Protein AF-B7QCC1-F1 (afdb_monomer_lite)

Organism: Ixodes scapularis (NCBI:txid6945)

Radius of gyration: 39.29 Å; chains: 1; bounding box: 106×56×93 Å

InterPro domains:
  IPR000571 Zinc finger, CCCH-type [PF00642] (131-154)
  IPR000571 Zinc finger, CCCH-type [PS50103] (127-155)
  IPR000571 Zinc finger, CCCH-type [PS50103] (188-214)
  IPR000571 Zinc finger, CCCH-type [PS50103] (215-243)
  IPR000571 Zinc finger, CCCH-type [SM00356] (127-154)
  IPR000571 Zinc finger, CCCH-type [SM00356] (166-186)
  IPR000571 Zinc finger, CCCH-type [SM00356] (188-213)
  IPR000571 Zinc finger, CCCH-type [SM00356] (215-242)
  IPR000571 Zinc finger, CCCH-type [SM00356] (243-265)
  IPR036855 Zinc finger, CCCH-type superfamily [SSF90229] (129-157)
  IPR036855 Zinc finger, CCCH-type superfamily [SSF90229] (207-240)

Foldseek 3Di:
DDDWDWDDDPPWIWTDDPPDTHTDDDDDDDDDDDDDDDDDPDFDWDQDPNWIWTADPVNFKTATDDDDDDDDDDDDQWDADPQWIWGDPDVRMTGTDPVSVVVSVVVVVVVVVVVVVVVVVVVVLVVQQVAADLCCQEPLDDPCVPVDSYDRDQVSHAADVVQLVCVVVVNPRDDPDPPDSGDPDQDLQLAFADPCLVVVRDPDVVHSHANDDADPPFFADCCCQRRSGDPCRNVDNHGNDVADRVCVNPVDDPCPPVDPGDNDDPVVVVVVVVVPDDDDDDDDDDDDDDD

Secondary structure (DSSP, 8-state):
----EEEEETTEEEEEETTEEEEPPPPP-PPPPPPP-------EEEEETTEEEEEPTTSSEEEEPPPSS-------SEEEETTEEEEEEETTEEEE-THHHHHHHHHHHHHHHHHHHHHHHHHHHHHHHTSB-HHHHHHS--TTGGG-SSB--GGGSPB-HHHHHHHHTTS------TT-SSB----GGGPPB-HHHHTT----TT-SSB-----TTSPB-HHHHHHS--TTGGG--SB--SB-HHHHHHS--TTGGG-SSB---TTHHHHHHHTT---------------

Sequence (291 aa):
DSRSRYIKIGSITYRASRNKLSRTRKRSLPPTPTTSRGSSRQQRILVIRGTTYHMDVSGKVLRRAPASSQSPGASLSRIDIGGKTFVERLPGVLSQTPSSETRTYLSRTINRSIHRMRTVNTRKLERRSDRYCMFFNRFGRCNKGASCTYIHDPEKIAVCTRQVIFFLEFLRGTCKLSDCPFSHKVAPEKMPVCSFFLKGRCTSNPCPYRHVKVNAKAEVCRDFAVRGFCTEGIKCKRQHVLVCPEYAANKKCPRGNRCFLAHRDQAAKRKHCEKSASPVDLEQRSVPQWQ

Structure (mmCIF, N/CA/C/O backbone):
data_AF-B7QCC1-F1
#
_entry.id   AF-B7QCC1-F1
#
loop_
_atom_site.group_PDB
_atom_site.id
_atom_site.type_symbol
_atom_site.label_atom_id
_atom_site.label_alt_id
_atom_site.label_comp_id
_atom_site.label_asym_id
_atom_site.label_entity_id
_atom_site.label_seq_id
_atom_site.pdbx_PDB_ins_code
_atom_site.Cartn_x
_atom_site.Cartn_y
_atom_site.Cartn_z
_atom_site.occupancy
_atom_site.B_iso_or_equiv
_atom_site.auth_seq_id
_atom_site.auth_comp_id
_atom_site.auth_asym_id
_atom_site.auth_atom_id
_atom_site.pdbx_PDB_model_num
ATOM 1 N N . ASP A 1 1 ? -47.774 30.403 8.697 1.00 35.03 1 ASP A N 1
ATOM 2 C CA . ASP A 1 1 ? -48.225 29.090 9.200 1.00 35.03 1 ASP A CA 1
ATOM 3 C C . ASP A 1 1 ? -47.080 28.174 9.617 1.00 35.03 1 ASP A C 1
ATOM 5 O O . ASP A 1 1 ? -46.405 27.573 8.787 1.00 35.03 1 ASP A O 1
ATOM 9 N N . SER A 1 2 ? -46.800 28.096 10.919 1.00 44.16 2 SER A N 1
ATOM 10 C CA . SER A 1 2 ? -45.657 27.368 11.488 1.00 44.16 2 SER A CA 1
ATOM 11 C C . SER A 1 2 ? -46.065 25.985 12.016 1.00 44.16 2 SER A C 1
ATOM 13 O O . SER A 1 2 ? -46.434 25.795 13.176 1.00 44.16 2 SER A O 1
ATOM 15 N N . ARG A 1 3 ? -45.955 24.972 11.149 1.00 50.19 3 ARG A N 1
ATOM 16 C CA . ARG A 1 3 ? -46.207 23.556 11.474 1.00 50.19 3 ARG A CA 1
ATOM 17 C C . ARG A 1 3 ? -45.229 23.086 12.566 1.00 50.19 3 ARG A C 1
ATOM 19 O O . ARG A 1 3 ? -44.043 22.876 12.315 1.00 50.19 3 ARG A O 1
ATOM 26 N N . SER A 1 4 ? -45.715 22.956 13.800 1.00 56.25 4 SER A N 1
ATOM 27 C CA . SER A 1 4 ? -44.916 22.501 14.947 1.00 56.25 4 SER A CA 1
ATOM 28 C C . SER A 1 4 ? -44.500 21.036 14.754 1.00 56.25 4 SER A C 1
ATOM 30 O O . SER A 1 4 ? -45.362 20.176 14.593 1.00 56.25 4 SER A O 1
ATOM 32 N N . ARG A 1 5 ? -43.192 20.733 14.769 1.00 68.81 5 ARG A N 1
ATOM 33 C CA . ARG A 1 5 ? -42.680 19.354 14.654 1.00 68.81 5 ARG A CA 1
ATOM 34 C C . ARG A 1 5 ? -42.572 18.721 16.040 1.00 68.81 5 ARG A C 1
ATOM 36 O O . ARG A 1 5 ? -42.025 19.333 16.953 1.00 68.81 5 ARG A O 1
ATOM 43 N N . TYR A 1 6 ? -43.058 17.495 16.201 1.00 79.19 6 TYR A N 1
ATOM 44 C CA . TYR A 1 6 ? -42.942 16.736 17.449 1.00 79.19 6 TYR A CA 1
ATOM 45 C C . TYR A 1 6 ? -42.021 15.533 17.242 1.00 79.19 6 TYR A C 1
ATOM 47 O O . TYR A 1 6 ? -42.091 14.869 16.212 1.00 79.19 6 TYR A O 1
ATOM 55 N N . ILE A 1 7 ? -41.142 15.270 18.210 1.00 73.69 7 ILE A N 1
ATOM 56 C CA . ILE A 1 7 ? -40.123 14.214 18.148 1.00 73.69 7 ILE A CA 1
ATOM 57 C C . ILE A 1 7 ? -40.276 13.312 19.373 1.00 73.69 7 ILE A C 1
ATOM 59 O O . ILE A 1 7 ? -40.331 13.794 20.506 1.00 73.69 7 ILE A O 1
ATOM 63 N N . LYS A 1 8 ? -40.350 11.995 19.156 1.00 71.06 8 LYS A N 1
ATOM 64 C CA . LYS A 1 8 ? -40.496 10.988 20.214 1.00 71.06 8 LYS A CA 1
ATOM 65 C C . LYS A 1 8 ? -39.149 10.320 20.481 1.00 71.06 8 LYS A C 1
ATOM 67 O O . LYS A 1 8 ? -38.578 9.709 19.584 1.00 71.06 8 LYS A O 1
ATOM 72 N N . ILE A 1 9 ? -38.649 10.439 21.710 1.00 64.00 9 ILE A N 1
ATOM 73 C CA . ILE A 1 9 ? -37.396 9.813 22.150 1.00 64.00 9 ILE A CA 1
ATOM 74 C C . ILE A 1 9 ? -37.739 8.913 23.339 1.00 64.00 9 ILE A C 1
ATOM 76 O O . ILE A 1 9 ? -38.099 9.389 24.416 1.00 64.00 9 ILE A O 1
ATOM 80 N N . GLY A 1 10 ? -37.701 7.596 23.122 1.00 73.94 10 GLY A N 1
ATOM 81 C CA . GLY A 1 10 ? -38.206 6.617 24.088 1.00 73.94 10 GLY A CA 1
ATOM 82 C C . GLY A 1 10 ? -39.723 6.743 24.299 1.00 73.94 10 GLY A C 1
ATOM 83 O O . GLY A 1 10 ? -40.496 6.736 23.341 1.00 73.94 10 GLY A O 1
ATOM 84 N N . SER A 1 11 ? -40.160 6.874 25.555 1.00 59.94 11 SER A N 1
ATOM 85 C CA . SER A 1 11 ? -41.577 7.011 25.939 1.00 59.94 11 SER A CA 1
ATOM 86 C C . SER A 1 11 ? -42.029 8.465 26.156 1.00 59.94 11 SER A C 1
ATOM 88 O O . SER A 1 11 ? -43.068 8.696 26.777 1.00 59.94 11 SER A O 1
ATOM 90 N N . ILE A 1 12 ? -41.237 9.456 25.726 1.00 63.56 12 ILE A N 1
ATOM 91 C CA . ILE A 1 12 ? -41.486 10.882 25.982 1.00 63.56 12 ILE A CA 1
ATOM 92 C C . ILE A 1 12 ? -41.506 11.648 24.654 1.00 63.56 12 ILE A C 1
ATOM 94 O O . ILE A 1 12 ? -40.609 11.500 23.822 1.00 63.56 12 ILE A O 1
ATOM 98 N N . THR A 1 13 ? -42.533 12.479 24.467 1.00 78.81 13 THR A N 1
ATOM 99 C CA . THR A 1 13 ? -42.715 13.308 23.268 1.00 78.81 13 THR A CA 1
ATOM 100 C C . THR A 1 13 ? -42.270 14.746 23.535 1.00 78.81 13 THR A C 1
ATOM 102 O O . THR A 1 13 ? -42.693 15.389 24.502 1.00 78.81 13 THR A O 1
ATOM 105 N N . TYR A 1 14 ? -41.419 15.264 22.655 1.00 78.44 14 TYR A N 1
ATOM 106 C CA . TYR A 1 14 ? -40.860 16.610 22.707 1.00 78.44 14 TYR A CA 1
ATOM 107 C C . TYR A 1 14 ? -41.432 17.457 21.574 1.00 78.44 14 TYR A C 1
ATOM 109 O O . TYR A 1 14 ? -41.624 16.967 20.461 1.00 78.44 14 TYR A O 1
ATOM 117 N N . ARG A 1 15 ? -41.675 18.741 21.837 1.00 78.94 15 ARG A N 1
ATOM 118 C CA . ARG A 1 15 ? -41.990 19.726 20.798 1.00 78.94 15 ARG A CA 1
ATOM 119 C C . ARG A 1 15 ? -40.679 20.340 20.315 1.00 78.94 15 ARG A C 1
ATOM 121 O O . ARG A 1 15 ? -39.923 20.879 21.122 1.00 78.94 15 ARG A O 1
ATOM 128 N N . ALA A 1 16 ? -40.405 20.230 19.022 1.00 69.88 16 ALA A N 1
ATOM 129 C CA . ALA A 1 16 ? -39.203 20.737 18.379 1.00 69.88 16 ALA A CA 1
ATOM 130 C C . ALA A 1 16 ? -39.490 22.071 17.674 1.00 69.88 16 ALA A C 1
ATOM 132 O O . ALA A 1 16 ? -40.329 22.152 16.776 1.00 69.88 16 ALA A O 1
ATOM 133 N N . SER A 1 17 ? -38.768 23.112 18.082 1.00 73.00 17 SER A N 1
ATOM 134 C CA . SER A 1 17 ? -38.562 24.347 17.317 1.00 73.00 17 SER A CA 1
ATOM 135 C C . SER A 1 17 ? -37.175 24.312 16.661 1.00 73.00 17 SER A C 1
ATOM 137 O O . SER A 1 17 ? -36.376 23.436 16.993 1.00 73.00 17 SER A O 1
ATOM 139 N N . ARG A 1 18 ? -36.865 25.261 15.760 1.00 65.94 18 ARG A N 1
ATOM 140 C CA . ARG A 1 18 ? -35.591 25.310 15.007 1.00 65.94 18 ARG A CA 1
ATOM 141 C C . ARG A 1 18 ? -34.361 25.104 15.905 1.00 65.94 18 ARG A C 1
ATOM 143 O O . ARG A 1 18 ? -33.488 24.342 15.516 1.00 65.94 18 ARG A O 1
ATOM 150 N N . ASN A 1 19 ? -34.358 25.672 17.120 1.00 68.31 19 ASN A N 1
ATOM 151 C CA . ASN A 1 19 ? -33.217 25.601 18.048 1.00 68.31 19 ASN A CA 1
ATOM 152 C C . ASN A 1 19 ? -33.568 25.112 19.473 1.00 68.31 19 ASN A C 1
ATOM 154 O O . ASN A 1 19 ? -32.779 25.307 20.394 1.00 68.31 19 ASN A O 1
ATOM 158 N N . LYS A 1 20 ? -34.750 24.517 19.717 1.00 62.66 20 LYS A N 1
ATOM 159 C CA . LYS A 1 20 ? -35.141 24.104 21.085 1.00 62.66 20 LYS A CA 1
ATOM 160 C C . LYS A 1 20 ? -36.084 22.906 21.100 1.00 62.66 20 LYS A C 1
ATOM 162 O O . LYS A 1 20 ? -37.060 22.874 20.354 1.00 62.66 20 LYS A O 1
ATOM 167 N N . LEU A 1 21 ? -35.826 21.966 22.009 1.00 68.00 21 LEU A N 1
ATOM 168 C CA . LEU A 1 21 ? -36.710 20.845 22.331 1.00 68.00 21 LEU A CA 1
ATOM 169 C C . LEU A 1 21 ? -37.317 21.062 23.719 1.00 68.00 21 LEU A C 1
ATOM 171 O O . LEU A 1 21 ? -36.596 21.066 24.715 1.00 68.00 21 LEU A O 1
ATOM 175 N N . SER A 1 22 ? -38.636 21.243 23.799 1.00 72.19 22 SER A N 1
ATOM 176 C CA . SER A 1 22 ? -39.354 21.356 25.074 1.00 72.19 22 SER A CA 1
ATOM 177 C C . SER A 1 22 ? -40.156 20.087 25.364 1.00 72.19 22 SER A C 1
ATOM 179 O O . SER A 1 22 ? -40.874 19.555 24.513 1.00 72.19 22 SER A O 1
ATOM 181 N N . ARG A 1 23 ? -40.003 19.562 26.584 1.00 64.19 23 ARG A N 1
ATOM 182 C CA . ARG A 1 23 ? -40.713 18.368 27.051 1.00 64.19 23 ARG A CA 1
ATOM 183 C C . ARG A 1 23 ? -42.159 18.740 27.363 1.00 64.19 23 ARG A C 1
ATOM 185 O O . ARG A 1 23 ? -42.405 19.615 28.190 1.00 64.19 23 ARG A O 1
ATOM 192 N N . THR A 1 24 ? -43.112 18.068 26.725 1.00 60.19 24 THR A N 1
ATOM 193 C CA . THR A 1 24 ? -44.532 18.268 27.041 1.00 60.19 24 THR A CA 1
ATOM 194 C C . THR A 1 24 ? -44.832 17.645 28.413 1.00 60.19 24 THR A C 1
ATOM 196 O O . THR A 1 24 ? -44.482 16.489 28.671 1.00 60.19 24 THR A O 1
ATOM 199 N N . ARG A 1 25 ? -45.378 18.431 29.356 1.00 50.44 25 ARG A N 1
ATOM 200 C CA . ARG A 1 25 ? -45.766 17.924 30.685 1.00 50.44 25 ARG A CA 1
ATOM 201 C C . ARG A 1 25 ? -46.958 16.975 30.513 1.00 50.44 25 ARG A C 1
ATOM 203 O O . ARG A 1 25 ? -47.910 17.303 29.812 1.00 50.44 25 ARG A O 1
ATOM 210 N N . LYS A 1 26 ? -46.878 15.788 31.123 1.00 43.56 26 LYS A N 1
ATOM 211 C CA . LYS A 1 26 ? -47.939 14.771 31.090 1.00 43.56 26 LYS A CA 1
ATOM 212 C C . LYS A 1 26 ? -49.199 15.335 31.755 1.00 43.56 26 LYS A C 1
ATOM 214 O O . LYS A 1 26 ? -49.167 15.603 32.951 1.00 43.56 26 LYS A O 1
ATOM 219 N N . ARG A 1 27 ? -50.297 15.454 31.009 1.00 40.12 27 ARG A N 1
ATOM 220 C CA . ARG A 1 27 ? -51.646 15.449 31.585 1.00 40.12 27 ARG A CA 1
ATOM 221 C C . ARG A 1 27 ? -52.035 13.978 31.744 1.00 40.12 27 ARG A C 1
ATOM 223 O O . ARG A 1 27 ? -51.962 13.221 30.777 1.00 40.12 27 ARG A O 1
ATOM 230 N N . SER A 1 28 ? -52.298 13.554 32.972 1.00 34.62 28 SER A N 1
ATOM 231 C CA . SER A 1 28 ? -52.737 12.198 33.307 1.00 34.62 28 SER A CA 1
ATOM 232 C C . SER A 1 28 ? -54.122 11.933 32.712 1.00 34.62 28 SER A C 1
ATOM 234 O O . SER A 1 28 ? -55.025 12.752 32.859 1.00 34.62 28 SER A O 1
ATOM 236 N N . LEU A 1 29 ? -54.275 10.790 32.045 1.00 31.08 29 LEU A N 1
ATOM 237 C CA . LEU A 1 29 ? -55.565 10.188 31.695 1.00 31.08 29 LEU A CA 1
ATOM 238 C C . LEU A 1 29 ? -55.783 8.945 32.583 1.00 31.08 29 LEU A C 1
ATOM 240 O O . LEU A 1 29 ? -54.787 8.393 33.069 1.00 31.08 29 LEU A O 1
ATOM 244 N N . PRO A 1 30 ? -57.043 8.539 32.840 1.00 36.72 30 PRO A N 1
ATOM 245 C CA . PRO A 1 30 ? -57.392 7.558 33.868 1.00 36.72 30 PRO A CA 1
ATOM 246 C C . PRO A 1 30 ? -56.971 6.132 33.477 1.00 36.72 30 PRO A C 1
ATOM 248 O O . PRO A 1 30 ? -56.757 5.860 32.292 1.00 36.72 30 PRO A O 1
ATOM 251 N N . PRO A 1 31 ? -56.854 5.207 34.448 1.00 36.47 31 PRO A N 1
ATOM 252 C CA . PRO A 1 31 ? -56.451 3.835 34.176 1.00 36.47 31 PRO A CA 1
ATOM 253 C C . PRO A 1 31 ? -57.609 3.041 33.556 1.00 36.47 31 PRO A C 1
ATOM 255 O O . PRO A 1 31 ? -58.733 3.080 34.049 1.00 36.47 31 PRO A O 1
ATOM 258 N N . THR A 1 32 ? -57.325 2.291 32.492 1.00 31.77 32 THR A N 1
ATOM 259 C CA . THR A 1 32 ? -58.217 1.248 31.967 1.00 31.77 32 THR A CA 1
ATOM 260 C C . THR A 1 32 ? -57.944 -0.093 32.669 1.00 31.77 32 THR A C 1
ATOM 262 O O . THR A 1 32 ? -56.806 -0.350 33.076 1.00 31.77 32 THR A O 1
ATOM 265 N N . PRO A 1 33 ? -58.966 -0.952 32.846 1.00 35.12 33 PRO A N 1
ATOM 266 C CA . PRO A 1 33 ? -58.866 -2.164 33.653 1.00 35.12 33 PRO A CA 1
ATOM 267 C C . PRO A 1 33 ? -58.047 -3.245 32.940 1.00 35.12 33 PRO A C 1
ATOM 269 O O . PRO A 1 33 ? -58.318 -3.612 31.798 1.00 35.12 33 PRO A O 1
ATOM 272 N N . THR A 1 34 ? -57.043 -3.781 33.632 1.00 35.72 34 THR A N 1
ATOM 273 C CA . THR A 1 34 ? -56.266 -4.942 33.187 1.00 35.72 34 THR A CA 1
ATOM 274 C C . THR A 1 34 ? -56.981 -6.233 33.573 1.00 35.72 34 THR A C 1
ATOM 276 O O . THR A 1 34 ? -57.188 -6.497 34.756 1.00 35.72 34 THR A O 1
ATOM 279 N N . THR A 1 35 ? -57.300 -7.057 32.577 1.00 36.84 35 THR A N 1
ATOM 280 C CA . THR A 1 35 ? -57.745 -8.447 32.729 1.00 36.84 35 THR A CA 1
ATOM 281 C C . THR A 1 35 ? -56.719 -9.269 33.507 1.00 36.84 35 THR A C 1
ATOM 283 O O . THR A 1 35 ? -55.556 -9.373 33.107 1.00 36.84 35 THR A O 1
ATOM 286 N N . SER A 1 36 ? -57.160 -9.866 34.610 1.00 44.47 36 SER A N 1
ATOM 287 C CA . SER A 1 36 ? -56.399 -10.802 35.426 1.00 44.47 36 SER A CA 1
ATOM 288 C C . SER A 1 36 ? -56.241 -12.145 34.706 1.00 44.47 36 SER A C 1
ATOM 290 O O . SER A 1 36 ? -57.209 -12.783 34.300 1.00 44.47 36 SER A O 1
ATOM 292 N N . ARG A 1 37 ? -54.998 -12.615 34.580 1.00 37.97 37 ARG A N 1
ATOM 293 C CA . ARG A 1 37 ? -54.696 -14.042 34.425 1.00 37.97 37 ARG A CA 1
ATOM 294 C C . ARG A 1 37 ? -53.813 -14.444 35.595 1.00 37.97 37 ARG A C 1
ATOM 296 O O . ARG A 1 37 ? -52.707 -13.931 35.749 1.00 37.97 37 ARG A O 1
ATOM 303 N N . GLY A 1 38 ? -54.366 -15.296 36.455 1.00 45.69 38 GLY A N 1
ATOM 304 C CA . GLY A 1 38 ? -53.695 -15.825 37.632 1.00 45.69 38 GLY A CA 1
ATOM 305 C C . GLY A 1 38 ? -52.438 -16.597 37.246 1.00 45.69 38 GLY A C 1
ATOM 306 O O . GLY A 1 38 ? -52.454 -17.411 36.327 1.00 45.69 38 GLY A O 1
ATOM 307 N N . SER A 1 39 ? -51.345 -16.342 37.960 1.00 39.84 39 SER A N 1
ATOM 308 C CA . SER A 1 39 ? -50.165 -17.199 37.931 1.00 39.84 39 SER A CA 1
ATOM 309 C C . SER A 1 39 ? -49.710 -17.438 39.365 1.00 39.84 39 SER A C 1
ATOM 311 O O . SER A 1 39 ? -49.526 -16.504 40.146 1.00 39.84 39 SER A O 1
ATOM 313 N N . SER A 1 40 ? -49.629 -18.718 39.708 1.00 43.22 40 SER A N 1
ATOM 314 C CA . SER A 1 40 ? -49.284 -19.292 41.006 1.00 43.22 40 SER A CA 1
ATOM 315 C C . SER A 1 40 ? -48.078 -18.623 41.674 1.00 43.22 40 SER A C 1
ATOM 317 O O . SER A 1 40 ? -47.054 -18.386 41.032 1.00 43.22 40 SER A O 1
ATOM 319 N N . ARG A 1 41 ? -48.181 -18.389 42.991 1.00 47.25 41 ARG A N 1
ATOM 320 C CA . ARG A 1 41 ? -47.108 -17.933 43.894 1.00 47.25 41 ARG A CA 1
ATOM 321 C C . ARG A 1 41 ? -45.894 -18.883 43.851 1.00 47.25 41 ARG A C 1
ATOM 323 O O . ARG A 1 41 ? -45.754 -19.750 44.704 1.00 47.25 41 ARG A O 1
ATOM 330 N N . GLN A 1 42 ? -44.987 -18.714 42.894 1.00 53.56 42 GLN A N 1
ATOM 331 C CA . GLN A 1 42 ? -43.661 -19.333 42.956 1.00 53.56 42 GLN A CA 1
ATOM 332 C C . GLN A 1 42 ? -42.776 -18.504 43.893 1.00 53.56 42 GLN A C 1
ATOM 334 O O . GLN A 1 42 ? -42.363 -17.393 43.551 1.00 53.56 42 GLN A O 1
ATOM 339 N N . GLN A 1 43 ? -42.495 -19.025 45.090 1.00 55.59 43 GLN A N 1
ATOM 340 C CA . GLN A 1 43 ? -41.456 -18.473 45.960 1.00 55.59 43 GLN A CA 1
ATOM 341 C C . GLN A 1 43 ? -40.108 -18.543 45.225 1.00 55.59 43 GLN A C 1
ATOM 343 O O . GLN A 1 43 ? -39.623 -19.621 44.892 1.00 55.59 43 GLN A O 1
ATOM 348 N N . ARG A 1 44 ? -39.499 -17.387 44.947 1.00 76.50 44 ARG A N 1
ATOM 349 C CA . ARG A 1 44 ? -38.183 -17.299 44.297 1.00 76.50 44 ARG A CA 1
ATOM 350 C C . ARG A 1 44 ? -37.099 -17.424 45.367 1.00 76.50 44 ARG A C 1
ATOM 352 O O . ARG A 1 44 ? -36.750 -16.435 46.011 1.00 76.50 44 ARG A O 1
ATOM 359 N N . ILE A 1 45 ? -36.626 -18.649 45.584 1.00 83.25 45 ILE A N 1
ATOM 360 C CA . ILE A 1 45 ? -35.558 -18.988 46.534 1.00 83.25 45 ILE A CA 1
ATOM 361 C C . ILE A 1 45 ? -34.207 -18.919 45.806 1.00 83.25 45 ILE A C 1
ATOM 363 O O . ILE A 1 45 ? -34.068 -19.455 44.710 1.00 83.25 45 ILE A O 1
ATOM 367 N N . LEU A 1 46 ? -33.217 -18.240 46.391 1.00 82.19 46 LEU A N 1
ATOM 368 C CA . LEU A 1 46 ? -31.865 -18.090 45.844 1.00 82.19 46 LEU A CA 1
ATOM 369 C C . LEU A 1 46 ? -30.839 -18.576 46.865 1.00 82.19 46 LEU A C 1
ATOM 371 O O . LEU A 1 46 ? -30.838 -18.108 48.000 1.00 82.19 46 LEU A O 1
ATOM 375 N N . VAL A 1 47 ? -29.929 -19.456 46.453 1.00 83.62 47 VAL A N 1
ATOM 376 C CA . VAL A 1 47 ? -28.802 -19.901 47.284 1.00 83.62 47 VAL A CA 1
ATOM 377 C C . VAL A 1 47 ? -27.541 -19.174 46.824 1.00 83.62 47 VAL A C 1
ATOM 379 O O . VAL A 1 47 ? -27.116 -19.317 45.679 1.00 83.62 47 VAL A O 1
ATOM 382 N N . ILE A 1 48 ? -26.954 -18.357 47.699 1.00 78.88 48 ILE A N 1
ATOM 383 C CA . ILE A 1 48 ? -25.786 -17.518 47.400 1.00 78.88 48 ILE A CA 1
ATOM 384 C C . ILE A 1 48 ? -24.724 -17.794 48.461 1.00 78.88 48 ILE A C 1
ATOM 386 O O . ILE A 1 48 ? -24.937 -17.508 49.636 1.00 78.88 48 ILE A O 1
ATOM 390 N N . ARG A 1 49 ? -23.580 -18.360 48.048 1.00 71.06 49 ARG A N 1
ATOM 391 C CA . ARG A 1 49 ? -22.480 -18.776 48.947 1.00 71.06 49 ARG A CA 1
ATOM 392 C C . ARG A 1 49 ? -22.960 -19.641 50.128 1.00 71.06 49 ARG A C 1
ATOM 394 O O . ARG A 1 49 ? -22.596 -19.393 51.270 1.00 71.06 49 ARG A O 1
ATOM 401 N N . GLY A 1 50 ? -23.834 -20.611 49.850 1.00 69.25 50 GLY A N 1
ATOM 402 C CA . GLY A 1 50 ? -24.391 -21.517 50.863 1.00 69.25 50 GLY A CA 1
ATOM 403 C C . GLY A 1 50 ? -25.475 -20.906 51.759 1.00 69.25 50 GLY A C 1
ATOM 404 O O . GLY A 1 50 ? -26.055 -21.613 52.569 1.00 69.25 50 GLY A O 1
ATOM 405 N N . THR A 1 51 ? -25.801 -19.617 51.606 1.00 78.38 51 THR A N 1
ATOM 406 C CA . THR A 1 51 ? -26.899 -18.973 52.342 1.00 78.38 51 THR A CA 1
ATOM 407 C C . THR A 1 51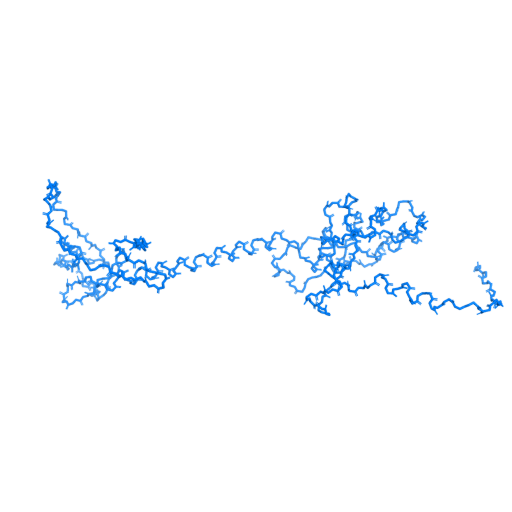 ? -28.150 -18.883 51.473 1.00 78.38 51 THR A C 1
ATOM 409 O O . THR A 1 51 ? -28.095 -18.387 50.344 1.00 78.38 51 THR A O 1
ATOM 412 N N . THR A 1 52 ? -29.289 -19.316 52.011 1.00 84.38 52 THR A N 1
ATOM 413 C CA . THR A 1 52 ? -30.586 -19.264 51.327 1.00 84.38 52 THR A CA 1
ATOM 414 C C . THR A 1 52 ? -31.282 -17.925 51.568 1.00 84.38 52 THR A C 1
ATOM 416 O O . THR A 1 52 ? -31.406 -17.463 52.703 1.00 84.38 52 THR A O 1
ATOM 419 N N . TYR A 1 53 ? -31.760 -17.301 50.494 1.00 85.31 53 TYR A N 1
ATOM 420 C CA . TYR A 1 53 ? -32.518 -16.055 50.504 1.00 85.31 53 TYR A CA 1
ATOM 421 C C . TYR A 1 53 ? -33.872 -16.241 49.812 1.00 85.31 53 TYR A C 1
ATOM 423 O O . TYR A 1 53 ? -33.952 -16.785 48.712 1.00 85.31 53 TYR A O 1
ATOM 431 N N . HIS A 1 54 ? -34.934 -15.721 50.421 1.00 86.94 54 HIS A N 1
ATOM 432 C CA . HIS A 1 54 ? -36.254 -15.594 49.816 1.00 86.94 54 HIS A CA 1
ATOM 433 C C . HIS A 1 54 ? -36.402 -14.206 49.199 1.00 86.94 54 HIS A C 1
ATOM 435 O O . HIS A 1 54 ? -36.237 -13.188 49.877 1.00 86.94 54 HIS A O 1
ATOM 441 N N . MET A 1 55 ? -36.725 -14.157 47.910 1.00 85.25 55 MET A N 1
ATOM 442 C CA . MET A 1 55 ? -37.045 -12.911 47.226 1.00 85.25 55 MET A CA 1
ATOM 443 C C . MET A 1 55 ? -38.525 -12.569 47.406 1.00 85.25 55 MET A C 1
ATOM 445 O O . MET A 1 55 ? -39.397 -13.414 47.209 1.00 85.25 55 MET A O 1
ATOM 449 N N . ASP A 1 56 ? -38.796 -11.314 47.761 1.00 81.94 56 ASP A N 1
ATOM 450 C CA . ASP A 1 56 ? -40.156 -10.781 47.844 1.00 81.94 56 ASP A CA 1
ATOM 451 C C . ASP A 1 56 ? -40.841 -10.760 46.461 1.00 81.94 56 ASP A C 1
ATOM 453 O O . ASP A 1 56 ? -40.176 -10.712 45.424 1.00 81.94 56 ASP A O 1
ATOM 457 N N . VAL A 1 57 ? -42.176 -10.744 46.434 1.00 76.88 57 VAL A N 1
ATOM 458 C CA . VAL A 1 57 ? -43.003 -10.742 45.210 1.00 76.88 57 VAL A CA 1
ATOM 459 C C . VAL A 1 57 ? -42.652 -9.560 44.298 1.00 76.88 57 VAL 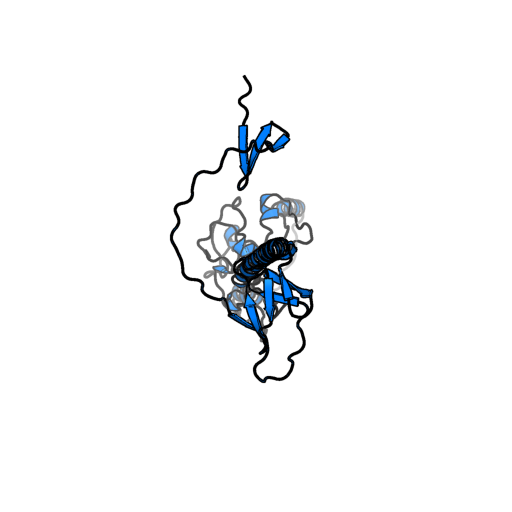A C 1
ATOM 461 O O . VAL A 1 57 ? -42.677 -9.673 43.073 1.00 76.88 57 VAL A O 1
ATOM 464 N N . SER A 1 58 ? -42.249 -8.433 44.895 1.00 78.81 58 SER A N 1
ATOM 465 C CA . SER A 1 58 ? -41.783 -7.242 44.180 1.00 78.81 58 SER A CA 1
ATOM 466 C C . SER A 1 58 ? -40.421 -7.416 43.487 1.00 78.81 58 SER A C 1
ATOM 468 O O . SER A 1 58 ? -40.056 -6.607 42.632 1.00 78.81 58 SER A O 1
ATOM 470 N N . GLY A 1 59 ? -39.641 -8.437 43.861 1.00 76.38 59 GLY A N 1
ATOM 471 C CA . GLY A 1 59 ? -38.289 -8.689 43.362 1.00 76.38 59 GLY A CA 1
ATOM 472 C C . GLY A 1 59 ? -37.229 -7.691 43.841 1.00 76.38 59 GLY A C 1
ATOM 473 O O . GLY A 1 59 ? -36.120 -7.681 43.304 1.00 76.38 59 GLY A O 1
ATOM 474 N N . LYS A 1 60 ? -37.568 -6.826 44.808 1.00 80.56 60 LYS A N 1
ATOM 475 C CA . LYS A 1 60 ? -36.714 -5.722 45.290 1.00 80.56 60 LYS A CA 1
ATOM 476 C C . LYS A 1 60 ? -36.040 -6.002 46.628 1.00 80.56 60 LYS A C 1
ATOM 478 O O . LYS A 1 60 ? -35.124 -5.272 46.999 1.00 80.56 60 LYS A O 1
ATOM 483 N N . VAL A 1 61 ? -36.494 -7.020 47.353 1.00 83.62 61 VAL A N 1
ATOM 484 C CA . VAL A 1 61 ? -36.008 -7.346 48.695 1.00 83.62 61 VAL A CA 1
ATOM 485 C C . VAL A 1 61 ? -35.657 -8.826 48.761 1.00 83.62 61 VAL A C 1
ATOM 487 O O . VAL A 1 61 ? -36.427 -9.666 48.298 1.00 83.62 61 VAL A O 1
ATOM 490 N N . LEU A 1 62 ? -34.496 -9.127 49.337 1.00 84.81 62 LEU A N 1
ATOM 491 C CA . LEU A 1 62 ? -34.042 -10.471 49.672 1.00 84.81 62 LEU A CA 1
ATOM 492 C C . LEU A 1 62 ? -34.022 -10.608 51.192 1.00 84.81 62 LEU A C 1
ATOM 494 O O . LEU A 1 62 ? -33.403 -9.792 51.874 1.00 84.81 62 LEU A O 1
ATOM 498 N N . ARG A 1 63 ? -34.687 -11.637 51.712 1.00 85.50 63 ARG A N 1
ATOM 499 C CA . ARG A 1 63 ? -34.697 -11.980 53.137 1.00 85.50 63 ARG A CA 1
ATOM 500 C C . ARG A 1 63 ? -33.947 -13.283 53.343 1.00 85.50 63 ARG A C 1
ATOM 502 O O . ARG A 1 63 ? -34.230 -14.256 52.652 1.00 85.50 63 ARG A O 1
ATOM 509 N N . ARG A 1 64 ? -32.993 -13.309 54.265 1.00 82.00 64 ARG A N 1
ATOM 510 C CA . ARG A 1 64 ? -32.283 -14.535 54.641 1.00 82.00 64 ARG A CA 1
ATOM 511 C C . ARG A 1 64 ? -33.274 -15.540 55.245 1.00 82.00 64 ARG A C 1
ATOM 513 O O . ARG A 1 64 ? -34.088 -15.164 56.085 1.00 82.00 64 ARG A O 1
ATOM 520 N N . ALA A 1 65 ? -33.222 -16.792 54.798 1.00 79.81 65 ALA A N 1
ATOM 521 C CA . ALA A 1 65 ? -33.999 -17.878 55.386 1.00 79.81 65 ALA A CA 1
ATOM 522 C C . ALA A 1 65 ? -33.431 -18.239 56.774 1.00 79.81 65 ALA A C 1
ATOM 524 O O . ALA A 1 65 ? -32.205 -18.232 56.932 1.00 79.81 65 ALA A O 1
ATOM 525 N N . PRO A 1 66 ? -34.272 -18.551 57.776 1.00 66.50 66 PRO A N 1
ATOM 526 C CA . PRO A 1 66 ? -33.797 -19.064 59.057 1.00 66.50 66 PRO A CA 1
ATOM 527 C C . PRO A 1 66 ? -33.079 -20.404 58.835 1.00 66.50 66 PRO A C 1
ATOM 529 O O . PRO A 1 66 ? -33.585 -21.281 58.138 1.00 66.50 66 PRO A O 1
ATOM 532 N N . ALA A 1 67 ? -31.859 -20.528 59.358 1.00 60.91 67 ALA A N 1
ATOM 533 C CA . ALA A 1 67 ? -30.985 -21.660 59.078 1.00 60.91 67 ALA A CA 1
ATOM 534 C C . ALA A 1 67 ? -31.475 -22.938 59.776 1.00 60.91 67 ALA A C 1
ATOM 536 O O . ALA A 1 67 ? -31.449 -23.023 61.001 1.00 60.91 67 ALA A O 1
ATOM 537 N N . SER A 1 68 ? -31.825 -23.967 59.004 1.00 51.12 68 SER A N 1
ATOM 538 C CA . SER A 1 68 ? -31.692 -25.350 59.458 1.00 51.12 68 SER A CA 1
ATOM 539 C C . SER A 1 68 ? -30.217 -25.744 59.304 1.00 51.12 68 SER A C 1
ATOM 541 O O . SER A 1 68 ? -29.754 -26.039 58.203 1.00 51.12 68 SER A O 1
ATOM 543 N N . SER A 1 69 ? -29.472 -25.658 60.409 1.00 52.41 69 SER A N 1
ATOM 544 C CA . SER A 1 69 ? -28.215 -26.387 60.648 1.00 52.41 69 SER A CA 1
ATOM 545 C C . SER A 1 69 ? -27.090 -26.267 59.600 1.00 52.41 69 SER A C 1
ATOM 547 O O . SER A 1 69 ? -26.548 -27.286 59.176 1.00 52.41 69 SER A O 1
ATOM 549 N N . GLN A 1 70 ? -26.674 -25.053 59.216 1.00 49.78 70 GLN A N 1
ATOM 550 C CA . GLN A 1 70 ? -25.360 -24.831 58.584 1.00 49.78 70 GLN A CA 1
ATOM 551 C C . GLN A 1 70 ? -24.685 -23.571 59.143 1.00 49.78 70 GLN A C 1
ATOM 553 O O . GLN A 1 70 ? -25.349 -22.588 59.477 1.00 49.78 70 GLN A O 1
ATOM 558 N N . SER A 1 71 ? -23.361 -23.646 59.284 1.00 50.94 71 SER A N 1
ATOM 559 C CA . SER A 1 71 ? -22.472 -22.632 59.858 1.00 50.94 71 SER A CA 1
ATOM 560 C C . SER A 1 71 ? -22.667 -21.242 59.231 1.00 50.94 71 SER A C 1
ATOM 562 O O . SER A 1 71 ? -22.993 -21.136 58.046 1.00 50.94 71 SER A O 1
ATOM 564 N N . PRO A 1 72 ? -22.477 -20.148 59.998 1.00 52.97 72 PRO A N 1
ATOM 565 C CA . PRO A 1 72 ? -22.727 -18.800 59.509 1.00 52.97 72 PRO A CA 1
ATOM 566 C C . PRO A 1 72 ? -21.694 -18.431 58.439 1.00 52.97 72 PRO A C 1
ATOM 568 O O . PRO A 1 72 ? -20.603 -17.947 58.731 1.00 52.97 72 PRO A O 1
ATOM 571 N N . GLY A 1 73 ? -22.050 -18.632 57.170 1.00 55.97 73 GLY A N 1
ATOM 572 C CA . GLY A 1 73 ? -21.374 -17.966 56.064 1.00 55.97 73 GLY A CA 1
ATOM 573 C C . GLY A 1 73 ? -21.422 -16.451 56.287 1.00 55.97 73 GLY A C 1
ATOM 574 O O . GLY A 1 73 ? -22.470 -15.907 56.656 1.00 55.97 73 GLY A O 1
ATOM 575 N N . ALA A 1 74 ? -20.285 -15.775 56.094 1.00 61.28 74 ALA A N 1
ATOM 576 C CA . ALA A 1 74 ? -20.144 -14.335 56.308 1.00 61.28 74 ALA A CA 1
ATOM 577 C C . ALA A 1 74 ? -21.323 -13.553 55.695 1.00 61.28 74 ALA A C 1
ATOM 579 O O . ALA A 1 74 ? -21.680 -13.757 54.529 1.00 61.28 74 ALA A O 1
ATOM 580 N N . SER A 1 75 ? -21.948 -12.666 56.477 1.00 64.06 75 SER A N 1
ATOM 581 C CA . SER A 1 75 ? -23.028 -11.800 55.996 1.00 64.06 75 SER A CA 1
ATOM 582 C C . SER A 1 75 ? -22.530 -10.933 54.843 1.00 64.06 75 SER A C 1
ATOM 584 O O . SER A 1 75 ? -21.619 -10.120 54.994 1.00 64.06 75 SER A O 1
ATOM 586 N N . LEU A 1 76 ? -23.110 -11.132 53.658 1.00 70.19 76 LEU A N 1
ATOM 587 C CA . LEU A 1 76 ? -22.777 -10.334 52.486 1.00 70.19 76 LEU A CA 1
ATOM 588 C C . LEU A 1 76 ? -23.527 -9.007 52.565 1.00 70.19 76 LEU A C 1
ATOM 590 O O . LEU A 1 76 ? -24.724 -8.954 52.291 1.00 70.19 76 LEU A O 1
ATOM 594 N N . SER A 1 77 ? -22.802 -7.932 52.861 1.00 80.62 77 SER A N 1
ATOM 595 C CA . SER A 1 77 ? -23.346 -6.568 52.876 1.00 80.62 77 SER A CA 1
ATOM 596 C C . SER A 1 77 ? -23.810 -6.094 51.491 1.00 80.62 77 SER A C 1
ATOM 598 O O . SER A 1 77 ? -24.636 -5.185 51.377 1.00 80.62 77 SER A O 1
ATOM 600 N N . ARG A 1 78 ? -23.302 -6.716 50.416 1.00 81.75 78 ARG A N 1
ATOM 601 C CA . ARG A 1 78 ? -23.620 -6.396 49.020 1.00 81.75 78 ARG A CA 1
ATOM 602 C C . ARG A 1 78 ? -23.664 -7.651 48.146 1.00 81.75 78 ARG A C 1
ATOM 604 O O . ARG A 1 78 ? -22.726 -8.444 48.144 1.00 81.75 78 ARG A O 1
ATOM 611 N N . ILE A 1 79 ? -24.718 -7.776 47.340 1.00 82.75 79 ILE A N 1
ATOM 612 C CA . ILE A 1 79 ? -24.922 -8.869 46.381 1.00 82.75 79 ILE A CA 1
ATOM 613 C C . ILE A 1 79 ? -25.320 -8.278 45.020 1.00 82.75 79 ILE A C 1
ATOM 615 O O . ILE A 1 79 ? -26.239 -7.469 44.942 1.00 82.75 79 ILE A O 1
ATOM 619 N N . ASP A 1 80 ? -24.656 -8.683 43.937 1.00 80.12 80 ASP A N 1
ATOM 620 C CA . ASP A 1 80 ? -24.958 -8.246 42.568 1.00 80.12 80 ASP A CA 1
ATOM 621 C C . ASP A 1 80 ? -25.509 -9.433 41.741 1.00 80.12 80 ASP A C 1
ATOM 623 O O . ASP A 1 80 ? -24.781 -10.375 41.443 1.00 80.12 80 ASP A O 1
ATOM 627 N N . ILE A 1 81 ? -26.797 -9.402 41.362 1.00 76.19 81 ILE A N 1
ATOM 628 C CA . ILE A 1 81 ? -27.494 -10.479 40.624 1.00 76.19 81 ILE A CA 1
ATOM 629 C C . ILE A 1 81 ? -28.127 -9.907 39.356 1.00 76.19 81 ILE A C 1
ATOM 631 O O . ILE A 1 81 ? -28.983 -9.028 39.426 1.00 76.19 81 ILE A O 1
ATOM 635 N N . GLY A 1 82 ? -27.730 -10.391 38.176 1.00 66.81 82 GLY A N 1
ATOM 636 C CA . GLY A 1 82 ? -28.370 -10.000 36.909 1.00 66.81 82 GLY A CA 1
ATOM 637 C C . GLY A 1 82 ? -28.333 -8.491 36.607 1.00 66.81 82 GLY A C 1
ATOM 638 O O . GLY A 1 82 ? -29.233 -7.970 35.951 1.00 66.81 82 GLY A O 1
ATOM 639 N N . GLY A 1 83 ? -27.324 -7.766 37.112 1.00 68.06 83 GLY A N 1
ATOM 640 C CA . GLY A 1 83 ? -27.233 -6.301 37.001 1.00 68.06 83 GLY A CA 1
ATOM 641 C C . GLY A 1 83 ? -28.078 -5.528 38.025 1.00 68.06 83 GLY A C 1
ATOM 642 O O . GLY A 1 83 ? -28.262 -4.317 37.884 1.00 68.06 83 GLY A O 1
ATOM 643 N N . LYS A 1 84 ? -28.609 -6.218 39.042 1.00 77.56 84 LYS A N 1
ATOM 644 C CA . LYS A 1 84 ? -29.293 -5.651 40.206 1.00 77.56 84 LYS A CA 1
ATOM 645 C C . LYS A 1 84 ? -28.412 -5.798 41.443 1.00 77.56 84 LYS A C 1
ATOM 647 O O . LYS A 1 84 ? -28.082 -6.910 41.839 1.00 77.56 84 LYS A O 1
ATOM 652 N N . THR A 1 85 ? -28.050 -4.679 42.049 1.00 83.44 85 THR A N 1
ATOM 653 C CA . THR A 1 85 ? -27.335 -4.615 43.314 1.00 83.44 85 THR A CA 1
ATOM 654 C C . THR A 1 85 ? -28.332 -4.610 44.460 1.00 83.44 85 THR A C 1
ATOM 656 O O . THR A 1 85 ? -29.200 -3.739 44.519 1.00 83.44 85 THR A O 1
ATOM 659 N N . PHE A 1 86 ? -28.144 -5.518 45.404 1.00 82.88 86 PHE A N 1
ATOM 660 C CA . PHE A 1 86 ? -28.828 -5.565 46.683 1.00 82.88 86 PHE A CA 1
ATOM 661 C C . PHE A 1 86 ? -27.823 -5.227 47.782 1.00 82.88 86 PHE A C 1
ATOM 663 O O . PHE A 1 86 ? -26.728 -5.787 47.812 1.00 82.88 86 PHE A O 1
ATOM 670 N N . VAL A 1 87 ? -28.173 -4.286 48.653 1.00 85.81 87 VAL A N 1
ATOM 671 C CA . VAL A 1 87 ? -27.345 -3.877 49.795 1.00 85.81 87 VAL A CA 1
ATOM 672 C C . VAL A 1 87 ? -28.129 -4.138 51.072 1.00 85.81 87 VAL A C 1
ATOM 674 O O . VAL A 1 87 ? -29.334 -3.864 51.128 1.00 85.81 87 VAL A O 1
ATOM 677 N N . GLU A 1 88 ? -27.454 -4.696 52.070 1.00 84.19 88 GLU A N 1
ATOM 678 C CA . GLU A 1 88 ? -28.008 -4.942 53.398 1.00 84.19 88 GLU A CA 1
ATOM 679 C C . GLU A 1 88 ? -28.354 -3.608 54.071 1.00 84.19 88 GLU A C 1
ATOM 681 O O . GLU A 1 88 ? -27.502 -2.734 54.214 1.00 84.19 88 GLU A O 1
ATOM 686 N N . ARG A 1 89 ? -29.633 -3.419 54.418 1.00 80.50 89 ARG A N 1
ATOM 687 C CA . ARG A 1 89 ? -30.102 -2.241 55.177 1.00 80.50 89 ARG A CA 1
ATOM 688 C C . ARG A 1 89 ? -30.438 -2.588 56.617 1.00 80.50 89 ARG A C 1
ATOM 690 O O . ARG A 1 89 ? -30.297 -1.748 57.494 1.00 80.50 89 ARG A O 1
ATOM 697 N N . LEU A 1 90 ? -30.917 -3.808 56.822 1.00 79.25 90 LEU A N 1
ATOM 698 C CA . LEU A 1 90 ? -31.188 -4.400 58.121 1.00 79.25 90 LEU A CA 1
ATOM 699 C C . LEU A 1 90 ? -30.545 -5.789 58.134 1.00 79.25 90 LEU A C 1
ATOM 701 O O . LEU A 1 90 ? -30.458 -6.396 57.061 1.00 79.25 90 LEU A O 1
ATOM 705 N N . PRO A 1 91 ? -30.136 -6.308 59.303 1.00 80.00 91 PRO A N 1
ATOM 706 C CA . PRO A 1 91 ? -29.535 -7.632 59.411 1.00 80.00 91 PRO A CA 1
ATOM 707 C C . PRO A 1 91 ? -30.383 -8.696 58.701 1.00 80.00 91 PRO A C 1
ATOM 709 O O . PRO A 1 91 ? -31.553 -8.899 59.025 1.00 80.00 91 PRO A O 1
ATOM 712 N N . GLY A 1 92 ? -29.817 -9.344 57.681 1.00 74.94 92 GLY A N 1
ATOM 713 C CA . GLY A 1 92 ? -30.498 -10.387 56.907 1.00 74.94 92 GLY A CA 1
ATOM 714 C C . GLY A 1 92 ? -31.535 -9.899 55.883 1.00 74.94 92 GLY A C 1
ATOM 715 O O . GLY A 1 92 ? -32.145 -10.736 55.212 1.00 74.94 92 GLY A O 1
ATOM 716 N N . VAL A 1 93 ? -31.719 -8.584 55.707 1.00 84.25 93 VAL A N 1
ATOM 717 C CA . VAL A 1 93 ? -32.619 -7.987 54.705 1.00 84.25 93 VAL A CA 1
ATOM 718 C C . VAL A 1 93 ? -31.835 -7.088 53.751 1.00 84.25 93 VAL A C 1
ATOM 720 O O . VAL A 1 93 ? -31.405 -5.980 54.092 1.00 84.25 93 VAL A O 1
ATOM 723 N N . LEU A 1 94 ? -31.709 -7.540 52.503 1.00 85.12 94 LEU A N 1
ATOM 724 C CA . LEU A 1 94 ? -31.073 -6.772 51.443 1.00 85.12 94 LEU A CA 1
ATOM 725 C C . LEU A 1 94 ? -32.115 -6.128 50.536 1.00 85.12 94 LEU A C 1
ATOM 727 O O . LEU A 1 94 ? -33.057 -6.776 50.082 1.00 85.12 94 LEU A O 1
ATOM 731 N N . SER A 1 95 ? -31.912 -4.851 50.226 1.00 83.56 95 SER A N 1
ATOM 732 C CA . SER A 1 95 ? -32.787 -4.069 49.349 1.00 83.56 95 SER A CA 1
ATOM 733 C C . SER A 1 95 ? -32.069 -3.674 48.064 1.00 83.56 95 SER A C 1
ATOM 735 O O . SER A 1 95 ? -30.880 -3.347 48.076 1.00 83.56 95 SER A O 1
ATOM 737 N N . GLN A 1 96 ? -32.791 -3.698 46.948 1.00 80.81 96 GLN A N 1
ATOM 738 C CA . GLN A 1 96 ? -32.263 -3.303 45.651 1.00 80.81 96 GLN A CA 1
ATOM 739 C C . GLN A 1 96 ? -31.950 -1.800 45.634 1.00 80.81 96 GLN A C 1
ATOM 741 O O . GLN A 1 96 ? -32.809 -0.977 45.958 1.00 80.81 96 GLN A O 1
ATOM 746 N N . THR A 1 97 ? -30.750 -1.414 45.196 1.00 77.69 97 THR A N 1
ATOM 747 C CA . THR A 1 97 ? -30.424 0.004 45.019 1.00 77.69 97 THR A CA 1
ATOM 748 C C . THR A 1 97 ? -30.959 0.526 43.677 1.00 77.69 97 THR A C 1
ATOM 750 O O . THR A 1 97 ? -30.732 -0.095 42.633 1.00 77.69 97 THR A O 1
ATOM 753 N N . PRO A 1 98 ? -31.617 1.702 43.643 1.00 67.75 98 PRO A N 1
ATOM 754 C CA . PRO A 1 98 ? -32.088 2.309 42.392 1.00 67.75 98 PRO A CA 1
ATOM 755 C C . PRO A 1 98 ? -30.929 2.716 41.464 1.00 67.75 98 PRO A C 1
ATOM 757 O O . PRO A 1 98 ? -31.080 2.763 40.247 1.00 67.75 98 PRO A O 1
ATOM 760 N N . SER A 1 99 ? -29.732 2.929 42.021 1.00 68.62 99 SER A N 1
ATOM 761 C CA . SER A 1 99 ? -28.494 3.200 41.278 1.00 68.62 99 SER A CA 1
ATOM 762 C C . SER A 1 99 ? -28.009 2.027 40.415 1.00 68.62 99 SER A C 1
ATOM 764 O O . SER A 1 99 ? -27.161 2.216 39.541 1.00 68.62 99 SER A O 1
ATOM 766 N N . SER A 1 100 ? -28.538 0.821 40.630 1.00 69.44 100 SER A N 1
ATOM 767 C CA . SER A 1 100 ? -28.102 -0.387 39.935 1.00 69.44 100 SER A CA 1
ATOM 768 C C . SER A 1 100 ? -28.461 -0.407 38.449 1.00 69.44 100 SER A C 1
ATOM 770 O O . SER A 1 100 ? -27.661 -0.856 37.624 1.00 69.44 100 SER A O 1
ATOM 772 N N . GLU A 1 101 ? -29.649 0.084 38.087 1.00 72.81 101 GLU A N 1
ATOM 773 C CA . GLU A 1 101 ? -30.092 0.116 36.688 1.00 72.81 101 GLU A CA 1
ATOM 774 C C . GLU A 1 101 ? -29.278 1.132 35.890 1.00 72.81 101 GLU A C 1
ATOM 776 O O . GLU A 1 101 ? -28.741 0.803 34.830 1.00 72.81 101 GLU A O 1
ATOM 781 N N . THR A 1 102 ? -29.083 2.327 36.455 1.00 76.38 102 THR A N 1
ATOM 782 C CA . THR A 1 102 ? -28.236 3.370 35.868 1.00 76.38 102 THR A CA 1
ATOM 783 C C . THR A 1 102 ? -26.791 2.891 35.722 1.00 76.38 102 THR A C 1
ATOM 785 O O . THR A 1 102 ? -26.215 3.016 34.643 1.00 76.38 102 THR A O 1
ATOM 788 N N . ARG A 1 103 ? -26.206 2.261 36.753 1.00 77.31 103 ARG A N 1
ATOM 789 C CA . ARG A 1 103 ? -24.837 1.715 36.695 1.00 77.31 103 ARG A CA 1
ATOM 790 C C . ARG A 1 103 ? -24.694 0.628 35.630 1.00 77.31 103 ARG A C 1
ATOM 792 O O . ARG A 1 103 ? -23.719 0.631 34.881 1.00 77.31 103 ARG A O 1
ATOM 799 N N . THR A 1 104 ? -25.668 -0.272 35.526 1.00 78.12 104 THR A N 1
ATOM 800 C CA . THR A 1 104 ? -25.655 -1.347 34.526 1.00 78.12 104 THR A CA 1
ATOM 801 C C . THR A 1 104 ? -25.818 -0.797 33.111 1.00 78.12 104 THR A C 1
ATOM 803 O O . THR A 1 104 ? -25.113 -1.228 32.201 1.00 78.12 104 THR A O 1
ATOM 806 N N . TYR A 1 105 ? -26.692 0.192 32.912 1.00 82.44 105 TYR A N 1
ATOM 807 C CA . TYR A 1 105 ? -26.851 0.877 31.630 1.00 82.44 105 TYR A CA 1
ATOM 808 C C . TYR A 1 105 ? -25.565 1.597 31.196 1.00 82.44 105 TYR A C 1
ATOM 810 O O . TYR A 1 105 ? -25.111 1.429 30.059 1.00 82.44 105 TYR A O 1
ATOM 818 N N . LEU A 1 106 ? -24.936 2.345 32.108 1.00 82.00 106 LEU A N 1
ATOM 819 C CA . LEU A 1 106 ? -23.669 3.030 31.845 1.00 82.00 106 LEU A CA 1
ATOM 820 C C . LEU A 1 106 ? -22.549 2.027 31.539 1.00 82.00 106 LEU A C 1
ATOM 822 O O . LEU A 1 106 ? -21.858 2.173 30.533 1.00 82.00 106 LEU A O 1
ATOM 826 N N . SER A 1 107 ? -22.433 0.954 32.327 1.00 85.88 107 SER A N 1
ATOM 827 C CA . SER A 1 107 ? -21.452 -0.115 32.101 1.00 85.88 107 SER A CA 1
ATOM 828 C C . SER A 1 107 ? -21.645 -0.802 30.747 1.00 85.88 107 SER A C 1
ATOM 830 O O . SER A 1 107 ? -20.684 -0.959 29.996 1.00 85.88 107 SER A O 1
ATOM 832 N N . ARG A 1 108 ? -22.886 -1.140 30.365 1.00 87.12 108 ARG A N 1
ATOM 833 C CA . ARG A 1 108 ? -23.189 -1.704 29.037 1.00 87.12 108 ARG A CA 1
ATOM 834 C C . ARG A 1 108 ? -22.804 -0.745 27.917 1.00 87.12 108 ARG A C 1
ATOM 836 O O . ARG A 1 108 ? -22.253 -1.183 26.911 1.00 87.12 108 ARG A O 1
ATOM 843 N N . THR A 1 109 ? -23.069 0.547 28.082 1.00 88.12 109 THR A N 1
ATOM 844 C CA . THR A 1 109 ? -22.747 1.564 27.072 1.00 88.12 109 THR A CA 1
ATOM 845 C C . THR A 1 109 ? -21.235 1.706 26.886 1.00 88.12 109 THR A C 1
ATOM 847 O O . THR A 1 109 ? -20.761 1.671 25.748 1.00 88.12 109 THR A O 1
ATOM 850 N N . ILE A 1 110 ? -20.475 1.767 27.985 1.00 92.25 110 ILE A N 1
ATOM 851 C CA . ILE A 1 110 ? -19.004 1.807 27.980 1.00 92.25 110 ILE A CA 1
ATOM 852 C C . ILE A 1 110 ? -18.427 0.518 27.381 1.00 92.25 110 ILE A C 1
ATOM 854 O O . ILE A 1 110 ? -17.600 0.559 26.476 1.00 92.25 110 ILE A O 1
ATOM 858 N N . ASN A 1 111 ? -18.908 -0.651 27.799 1.00 90.50 111 ASN A N 1
ATOM 859 C CA . ASN A 1 111 ? -18.426 -1.922 27.258 1.00 90.50 111 ASN A CA 1
ATOM 860 C C . ASN A 1 111 ? -18.738 -2.063 25.762 1.00 90.50 111 ASN A C 1
ATOM 862 O O . ASN A 1 111 ? -17.924 -2.589 25.003 1.00 90.50 111 ASN A O 1
ATOM 866 N N . ARG A 1 112 ? -19.875 -1.527 25.300 1.00 92.62 112 ARG A N 1
ATOM 867 C CA . ARG A 1 112 ? -20.233 -1.500 23.877 1.00 92.62 112 ARG A CA 1
ATOM 868 C C . ARG A 1 112 ? -19.334 -0.568 23.065 1.00 92.62 112 ARG A C 1
ATOM 870 O O . ARG A 1 112 ? -19.065 -0.878 21.904 1.00 92.62 112 ARG A O 1
ATOM 877 N N . SER A 1 113 ? -18.886 0.561 23.619 1.00 94.12 113 SER A N 1
ATOM 878 C CA . SER A 1 113 ? -17.922 1.434 22.934 1.00 94.12 113 SER A CA 1
ATOM 879 C C . SER A 1 113 ? -16.534 0.790 22.893 1.00 94.12 113 SER A C 1
ATOM 881 O O . SER A 1 113 ? -15.942 0.722 21.819 1.00 94.12 113 SER A O 1
ATOM 883 N N . ILE A 1 114 ? -16.069 0.200 23.999 1.00 94.56 114 ILE A N 1
ATOM 884 C CA . ILE A 1 114 ? -14.796 -0.537 24.062 1.00 94.56 114 ILE A CA 1
ATOM 885 C C . ILE A 1 114 ? -14.786 -1.699 23.064 1.00 94.56 114 ILE A C 1
ATOM 887 O O . ILE A 1 114 ? -13.829 -1.851 22.306 1.00 94.56 114 ILE A O 1
ATOM 891 N N . HIS A 1 115 ? -15.853 -2.500 23.011 1.00 92.94 115 HIS A N 1
ATOM 892 C CA . HIS A 1 115 ? -15.952 -3.616 22.071 1.00 92.94 115 HIS A CA 1
ATOM 893 C C . HIS A 1 115 ? -15.928 -3.140 20.610 1.00 92.94 115 HIS A C 1
ATOM 895 O O . HIS A 1 115 ? -15.223 -3.715 19.780 1.00 92.94 115 HIS A O 1
ATOM 901 N N . ARG A 1 116 ? -16.618 -2.036 20.291 1.00 93.44 116 ARG A N 1
ATOM 902 C CA . ARG A 1 116 ? -16.535 -1.412 18.960 1.00 93.44 116 ARG A CA 1
ATOM 903 C C . ARG A 1 116 ? -15.117 -0.955 18.620 1.00 93.44 116 ARG A C 1
ATOM 905 O O . ARG A 1 116 ? -14.636 -1.241 17.531 1.00 93.44 116 ARG A O 1
ATOM 912 N N . MET A 1 117 ? -14.415 -0.312 19.548 1.00 92.31 117 MET A N 1
ATOM 913 C CA . MET A 1 117 ? -13.032 0.119 19.311 1.00 92.31 117 MET A CA 1
ATOM 914 C C . MET A 1 117 ? -12.087 -1.073 19.115 1.00 92.31 117 MET A C 1
ATOM 916 O O . MET A 1 117 ? -11.265 -1.064 18.199 1.00 92.31 117 MET A O 1
ATOM 920 N N . ARG A 1 118 ? -12.234 -2.133 19.922 1.00 93.00 118 ARG A N 1
ATOM 921 C CA . ARG A 1 118 ? -11.445 -3.367 19.784 1.00 93.00 118 ARG A CA 1
ATOM 922 C C . ARG A 1 118 ? -11.679 -4.039 18.433 1.00 93.00 118 ARG A C 1
ATOM 924 O O . ARG A 1 118 ? -10.710 -4.309 17.740 1.00 93.00 118 ARG A O 1
ATOM 931 N N . THR A 1 119 ? -12.933 -4.227 18.026 1.00 91.19 119 THR A N 1
ATOM 932 C CA . THR A 1 119 ? -13.276 -4.859 16.734 1.00 91.19 119 THR A CA 1
ATOM 933 C C . THR A 1 119 ? -12.791 -4.056 15.524 1.00 91.19 119 THR A C 1
ATOM 935 O O . THR A 1 119 ? -12.361 -4.630 14.526 1.00 91.19 119 THR A O 1
ATOM 938 N N . VAL A 1 120 ? -12.808 -2.722 15.589 1.00 91.25 120 VAL A N 1
ATOM 939 C CA . VAL A 1 120 ? -12.223 -1.881 14.531 1.00 91.25 120 VAL A CA 1
ATOM 940 C C . VAL A 1 120 ? -10.701 -2.040 14.482 1.00 91.25 120 VAL A C 1
ATOM 942 O O . VAL A 1 120 ? -10.130 -2.143 13.394 1.00 91.25 120 VAL A O 1
ATOM 945 N N . ASN A 1 121 ? -10.038 -2.095 15.639 1.00 89.25 121 ASN A N 1
ATOM 946 C CA . ASN A 1 121 ? -8.589 -2.269 15.712 1.00 89.25 121 ASN A CA 1
ATOM 947 C C . ASN A 1 121 ? -8.131 -3.658 15.251 1.00 89.25 121 ASN A C 1
ATOM 949 O O . ASN A 1 121 ? -7.141 -3.727 14.525 1.00 89.25 121 ASN A O 1
ATOM 953 N N . THR A 1 122 ? -8.845 -4.735 15.599 1.00 86.19 122 THR A N 1
ATOM 954 C CA . THR A 1 122 ? -8.518 -6.092 15.124 1.00 86.19 122 THR A CA 1
ATOM 955 C C . THR A 1 122 ? -8.633 -6.171 13.608 1.00 86.19 122 THR A C 1
ATOM 957 O O . THR A 1 122 ? -7.659 -6.513 12.949 1.00 86.19 122 THR A O 1
ATOM 960 N N . ARG A 1 123 ? -9.739 -5.680 13.031 1.00 86.62 123 ARG A N 1
ATOM 961 C CA . ARG A 1 123 ? -9.913 -5.594 11.569 1.00 86.62 123 ARG A CA 1
ATOM 962 C C . ARG A 1 123 ? -8.824 -4.764 10.891 1.00 86.62 123 ARG A C 1
ATOM 964 O O . ARG A 1 123 ? -8.410 -5.051 9.772 1.00 86.62 123 ARG A O 1
ATOM 971 N N . LYS A 1 124 ? -8.366 -3.684 11.533 1.00 83.38 124 LYS A N 1
ATOM 972 C CA . LYS A 1 124 ? -7.265 -2.860 11.012 1.00 83.38 124 LYS A CA 1
ATOM 973 C C . LYS A 1 124 ? -5.929 -3.603 11.064 1.00 83.38 124 LYS A C 1
ATOM 975 O O . LYS A 1 124 ? -5.107 -3.385 10.178 1.00 83.38 124 LYS A O 1
ATOM 980 N N . LEU A 1 125 ? -5.699 -4.421 12.089 1.00 81.69 125 LEU A N 1
ATOM 981 C CA . LEU A 1 125 ? -4.502 -5.244 12.212 1.00 81.69 125 LEU A CA 1
ATOM 982 C C . LEU A 1 125 ? -4.504 -6.375 11.179 1.00 81.69 125 LEU A C 1
ATOM 984 O O . LEU A 1 125 ? -3.519 -6.493 10.464 1.00 81.69 125 LEU A O 1
ATOM 988 N N . GLU A 1 126 ? -5.621 -7.086 11.017 1.00 81.19 126 GLU A N 1
ATOM 989 C CA . GLU A 1 126 ? -5.817 -8.127 9.991 1.00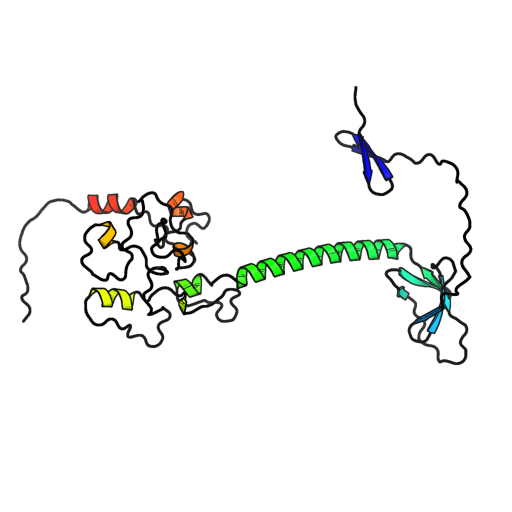 81.19 126 GLU A CA 1
ATOM 990 C C . GLU A 1 126 ? -5.530 -7.582 8.583 1.00 81.19 126 GLU A C 1
ATOM 992 O O . GLU A 1 126 ? -4.671 -8.073 7.858 1.00 81.19 126 GLU A O 1
ATOM 997 N N . ARG A 1 127 ? -6.118 -6.429 8.233 1.00 78.19 127 ARG A N 1
ATOM 998 C CA . ARG A 1 127 ? -5.832 -5.759 6.949 1.00 78.19 127 ARG A CA 1
ATOM 999 C C . ARG A 1 127 ? -4.368 -5.346 6.768 1.00 78.19 127 ARG A C 1
ATOM 1001 O O . ARG A 1 127 ? -3.956 -5.040 5.648 1.00 78.19 127 ARG A O 1
ATOM 1008 N N . ARG A 1 128 ? -3.600 -5.202 7.852 1.00 76.56 128 ARG A N 1
ATOM 1009 C CA . ARG A 1 128 ? -2.158 -4.916 7.786 1.00 76.56 128 ARG A CA 1
ATOM 1010 C C . ARG A 1 128 ? -1.359 -6.207 7.660 1.00 76.56 128 ARG A C 1
ATOM 1012 O O . ARG A 1 128 ? -0.404 -6.195 6.892 1.00 76.56 128 ARG A O 1
ATOM 1019 N N . SER A 1 129 ? -1.761 -7.279 8.340 1.00 77.81 129 SER A N 1
ATOM 1020 C CA . SER A 1 129 ? -1.131 -8.594 8.218 1.00 77.81 129 SER A CA 1
ATOM 1021 C C . SER A 1 129 ? -1.355 -9.254 6.870 1.00 77.81 129 SER A C 1
ATOM 1023 O O . SER A 1 129 ? -0.510 -10.034 6.481 1.00 77.81 129 SER A O 1
ATOM 1025 N N . ASP A 1 130 ? -2.379 -8.877 6.103 1.00 81.50 130 ASP A N 1
ATOM 1026 C CA . ASP A 1 130 ? -2.555 -9.371 4.725 1.00 81.50 130 ASP A CA 1
ATOM 1027 C C . ASP A 1 130 ? -1.647 -8.666 3.701 1.00 81.50 130 ASP A C 1
ATOM 1029 O O . ASP A 1 130 ? -1.619 -9.002 2.516 1.00 81.50 130 ASP A O 1
ATOM 1033 N N . ARG A 1 131 ? -0.921 -7.622 4.119 1.00 85.50 131 ARG A N 1
ATOM 1034 C CA . ARG A 1 131 ? -0.093 -6.811 3.222 1.00 85.50 131 ARG A CA 1
ATOM 1035 C C . ARG A 1 131 ? 1.377 -7.149 3.404 1.00 85.50 131 ARG A C 1
ATOM 1037 O O . ARG A 1 131 ? 1.884 -7.220 4.521 1.00 85.50 131 ARG A O 1
ATOM 1044 N N . TYR A 1 132 ? 2.087 -7.247 2.284 1.00 87.25 132 TYR A N 1
ATOM 1045 C CA . TYR A 1 132 ? 3.536 -7.398 2.297 1.00 87.25 132 TYR A CA 1
ATOM 1046 C C . TYR A 1 132 ? 4.242 -6.167 2.868 1.00 87.25 132 TYR A C 1
ATOM 1048 O O . TYR A 1 132 ? 3.835 -5.018 2.649 1.00 87.25 132 TYR A O 1
ATOM 1056 N N . CYS A 1 133 ? 5.340 -6.412 3.575 1.00 88.88 133 CYS A N 1
ATOM 1057 C CA . CYS A 1 133 ? 6.178 -5.362 4.123 1.00 88.88 133 CYS A CA 1
ATOM 1058 C C . CYS A 1 133 ? 6.902 -4.615 3.001 1.00 88.88 133 CYS A C 1
ATOM 1060 O O . CYS A 1 133 ? 7.739 -5.170 2.294 1.00 88.88 133 CYS A O 1
ATOM 1062 N N . MET A 1 134 ? 6.637 -3.315 2.884 1.00 86.38 134 MET A N 1
ATOM 1063 C CA . MET A 1 134 ? 7.254 -2.466 1.856 1.00 86.38 134 MET A CA 1
ATOM 1064 C C . MET A 1 134 ? 8.783 -2.392 1.992 1.00 86.38 134 MET A C 1
ATOM 1066 O O . MET A 1 134 ? 9.485 -2.312 0.989 1.00 86.38 134 MET A O 1
ATOM 1070 N N . PHE A 1 135 ? 9.309 -2.426 3.222 1.00 88.00 135 PHE A N 1
ATOM 1071 C CA . PHE A 1 135 ? 10.754 -2.368 3.467 1.00 88.00 135 PHE A CA 1
ATOM 1072 C C . PHE A 1 135 ? 11.440 -3.682 3.105 1.00 88.00 135 PHE A C 1
ATOM 1074 O O . PHE A 1 135 ? 12.435 -3.667 2.388 1.00 88.00 135 PHE A O 1
ATOM 1081 N N . PHE A 1 136 ? 10.867 -4.808 3.536 1.00 89.00 136 PHE A N 1
ATOM 1082 C CA . PHE A 1 136 ? 11.404 -6.125 3.214 1.00 89.00 136 PHE A CA 1
ATOM 1083 C C . PHE A 1 136 ? 11.357 -6.386 1.708 1.00 89.00 136 PHE A C 1
ATOM 1085 O O . PHE A 1 136 ? 12.374 -6.726 1.120 1.00 89.00 136 PHE A O 1
ATOM 1092 N N . ASN A 1 137 ? 10.232 -6.106 1.048 1.00 88.12 137 ASN A N 1
ATOM 1093 C CA . ASN A 1 137 ? 10.125 -6.320 -0.392 1.00 88.12 137 ASN A CA 1
ATOM 1094 C C . ASN A 1 137 ? 11.085 -5.430 -1.195 1.00 88.12 137 ASN A C 1
ATOM 1096 O O . ASN A 1 137 ? 11.616 -5.855 -2.215 1.00 88.12 137 ASN A O 1
ATOM 1100 N N . ARG A 1 138 ? 11.330 -4.189 -0.762 1.00 83.00 138 ARG A N 1
ATOM 1101 C CA . ARG A 1 138 ? 12.182 -3.263 -1.519 1.00 83.00 138 ARG A CA 1
ATOM 1102 C C . ARG A 1 138 ? 13.671 -3.410 -1.226 1.00 83.00 138 ARG A C 1
ATOM 1104 O O . ARG A 1 138 ? 14.465 -3.242 -2.142 1.00 83.00 138 ARG A O 1
ATOM 1111 N N . PHE A 1 139 ? 14.046 -3.638 0.028 1.00 84.44 139 PHE A N 1
ATOM 1112 C CA . PHE A 1 139 ? 15.444 -3.634 0.476 1.00 84.44 139 PHE A CA 1
ATOM 1113 C C . PHE A 1 139 ? 15.953 -5.023 0.873 1.00 84.44 139 PHE A C 1
ATOM 1115 O O . PHE A 1 139 ? 17.126 -5.166 1.204 1.00 84.44 139 PHE A O 1
ATOM 1122 N N . GLY A 1 140 ? 15.073 -6.025 0.916 1.00 85.94 140 GLY A N 1
ATOM 1123 C CA . GLY A 1 140 ? 15.375 -7.362 1.429 1.00 85.94 140 GLY A CA 1
ATOM 1124 C C . GLY A 1 140 ? 15.561 -7.425 2.945 1.00 85.94 140 GLY A C 1
ATOM 1125 O O . GLY A 1 140 ? 15.875 -8.475 3.494 1.00 85.94 140 GLY A O 1
ATOM 1126 N N . ARG A 1 141 ? 15.398 -6.296 3.650 1.00 87.44 141 ARG A N 1
ATOM 1127 C CA . ARG A 1 141 ? 15.615 -6.172 5.096 1.00 87.44 141 ARG A CA 1
ATOM 1128 C C . ARG A 1 141 ? 14.545 -5.285 5.721 1.00 87.44 141 ARG A C 1
ATOM 1130 O O . ARG A 1 141 ? 14.141 -4.271 5.152 1.00 87.44 141 ARG A O 1
ATOM 1137 N N . CYS A 1 142 ? 14.085 -5.666 6.908 1.00 90.44 142 CYS A N 1
ATOM 1138 C CA . CYS A 1 142 ? 13.140 -4.886 7.698 1.00 90.44 142 CYS A CA 1
ATOM 1139 C C . CYS A 1 142 ? 13.644 -4.768 9.134 1.00 90.44 142 CYS A C 1
ATOM 1141 O O . CYS A 1 142 ? 13.892 -5.782 9.778 1.00 90.44 142 CYS A O 1
ATOM 1143 N N . ASN A 1 143 ? 13.691 -3.546 9.668 1.00 89.69 143 ASN A N 1
ATOM 1144 C CA . ASN A 1 143 ? 14.149 -3.276 11.038 1.00 89.69 143 ASN A CA 1
ATOM 1145 C C . ASN A 1 143 ? 13.284 -3.958 12.111 1.00 89.69 143 ASN A C 1
ATOM 1147 O O . ASN A 1 143 ? 13.708 -4.095 13.249 1.00 89.69 143 ASN A O 1
ATOM 1151 N N . LYS A 1 144 ? 12.054 -4.357 11.763 1.00 87.00 144 LYS A N 1
ATOM 1152 C CA . LYS A 1 144 ? 11.143 -5.070 12.667 1.00 87.00 144 LYS A CA 1
ATOM 1153 C C . LYS A 1 144 ? 11.373 -6.584 12.660 1.00 87.00 144 LYS A C 1
ATOM 1155 O O . LYS A 1 144 ? 10.919 -7.247 13.587 1.00 87.00 144 LYS A O 1
ATOM 1160 N N . GLY A 1 145 ? 12.045 -7.136 11.645 1.00 86.31 145 GLY A N 1
ATOM 1161 C CA . GLY A 1 145 ? 12.289 -8.577 11.531 1.00 86.31 145 GLY A CA 1
ATOM 1162 C C . GLY A 1 145 ? 11.020 -9.402 11.775 1.00 86.31 145 GLY A C 1
ATOM 1163 O O . GLY A 1 145 ? 9.980 -9.129 11.176 1.00 86.31 145 GLY A O 1
ATOM 1164 N N . ALA A 1 146 ? 11.089 -10.353 12.707 1.00 84.38 146 ALA A N 1
ATOM 1165 C CA . ALA A 1 146 ? 9.965 -11.208 13.100 1.00 84.38 146 ALA A CA 1
ATOM 1166 C C . ALA A 1 146 ? 8.819 -10.471 13.828 1.00 84.38 146 ALA A C 1
ATOM 1168 O O . ALA A 1 146 ? 7.686 -10.935 13.814 1.00 84.38 146 ALA A O 1
ATOM 1169 N N . SER A 1 147 ? 9.070 -9.297 14.420 1.00 88.44 147 SER A N 1
ATOM 1170 C CA . SER A 1 147 ? 8.034 -8.478 15.084 1.00 88.44 147 SER A CA 1
ATOM 1171 C C . SER A 1 147 ? 7.205 -7.625 14.108 1.00 88.44 147 SER A C 1
ATOM 1173 O O . SER A 1 147 ? 6.372 -6.806 14.510 1.00 88.44 147 SER A O 1
ATOM 1175 N N . CYS A 1 148 ? 7.459 -7.745 12.802 1.00 89.38 148 CYS A N 1
ATOM 1176 C CA . CYS A 1 148 ? 6.746 -6.979 11.794 1.00 89.38 148 CYS A CA 1
ATOM 1177 C C . CYS A 1 148 ? 5.308 -7.483 11.645 1.00 89.38 148 CYS A C 1
ATOM 1179 O O . CYS A 1 148 ? 5.073 -8.655 11.391 1.00 89.38 148 CYS A O 1
ATOM 1181 N N . THR A 1 149 ? 4.331 -6.575 11.705 1.00 89.31 149 THR A N 1
ATOM 1182 C CA . THR A 1 149 ? 2.917 -6.913 11.458 1.00 89.31 149 THR A CA 1
ATOM 1183 C C . THR A 1 149 ? 2.610 -7.227 9.993 1.00 89.31 149 THR A C 1
ATOM 1185 O O . THR A 1 149 ? 1.454 -7.446 9.675 1.00 89.31 149 THR A O 1
ATOM 1188 N N . TYR A 1 150 ? 3.578 -7.086 9.087 1.00 89.06 150 TYR A N 1
ATOM 1189 C CA . TYR A 1 150 ? 3.406 -7.231 7.640 1.00 89.06 150 TYR A CA 1
ATOM 1190 C C . TYR A 1 150 ? 4.139 -8.485 7.158 1.00 89.06 150 TYR A C 1
ATOM 1192 O O . TYR A 1 150 ? 5.166 -8.847 7.727 1.00 89.06 150 TYR A O 1
ATOM 1200 N N . ILE A 1 151 ? 3.666 -9.092 6.068 1.00 89.19 151 ILE A N 1
ATOM 1201 C CA . ILE A 1 151 ? 4.223 -10.347 5.538 1.00 89.19 151 ILE A CA 1
ATOM 1202 C C . ILE A 1 151 ? 5.624 -10.115 4.963 1.00 89.19 151 ILE A C 1
ATOM 1204 O O . ILE A 1 151 ? 5.834 -9.188 4.171 1.00 89.19 151 ILE A O 1
ATOM 1208 N N . HIS A 1 152 ? 6.569 -10.978 5.335 1.00 90.44 152 HIS A N 1
ATOM 1209 C CA . HIS A 1 152 ? 7.918 -11.053 4.775 1.00 90.44 152 HIS A CA 1
ATOM 1210 C C . HIS A 1 152 ? 8.022 -12.284 3.867 1.00 90.44 152 HIS A C 1
ATOM 1212 O O . HIS A 1 152 ? 8.284 -13.380 4.345 1.00 90.44 152 HIS A O 1
ATOM 1218 N N . ASP A 1 153 ? 7.789 -12.107 2.564 1.00 87.31 153 ASP A N 1
ATOM 1219 C CA . ASP A 1 153 ? 7.912 -13.173 1.560 1.00 87.31 153 ASP A CA 1
ATOM 1220 C C . ASP A 1 153 ? 9.193 -12.953 0.729 1.00 87.31 153 ASP A C 1
ATOM 1222 O O . ASP A 1 153 ? 9.260 -11.965 -0.017 1.00 87.31 153 ASP A O 1
ATOM 1226 N N . PRO A 1 154 ? 10.213 -13.831 0.840 1.00 85.31 154 PRO A N 1
ATOM 1227 C CA . PRO A 1 154 ? 11.456 -13.729 0.076 1.00 85.31 154 PRO A CA 1
ATOM 1228 C C . PRO A 1 154 ? 11.245 -13.716 -1.438 1.00 85.31 154 PRO A C 1
ATOM 1230 O O . PRO A 1 154 ? 12.014 -13.108 -2.187 1.00 85.31 154 PRO A O 1
ATOM 1233 N N . GLU A 1 155 ? 10.167 -14.336 -1.912 1.00 83.31 155 GLU A N 1
ATOM 1234 C CA . GLU A 1 155 ? 9.864 -14.382 -3.331 1.00 83.31 155 GLU A CA 1
ATOM 1235 C C . GLU A 1 155 ? 9.334 -13.061 -3.872 1.00 83.31 155 GLU A C 1
ATOM 1237 O O . GLU A 1 155 ? 9.350 -12.866 -5.084 1.00 83.31 155 GLU A O 1
ATOM 1242 N N . LYS A 1 156 ? 8.870 -12.138 -3.026 1.00 84.50 156 LYS A N 1
ATOM 1243 C CA . LYS A 1 156 ? 8.366 -10.821 -3.454 1.00 84.50 156 LYS A CA 1
ATOM 1244 C C . LYS A 1 156 ? 9.387 -9.703 -3.251 1.00 84.50 156 LYS A C 1
ATOM 1246 O O . LYS A 1 156 ? 9.066 -8.541 -3.501 1.00 84.50 156 LYS A O 1
ATOM 1251 N N . ILE A 1 157 ? 10.614 -10.048 -2.852 1.00 86.94 157 ILE A N 1
ATOM 1252 C CA . ILE A 1 157 ? 11.726 -9.101 -2.778 1.00 86.94 157 ILE A CA 1
ATOM 1253 C C . ILE A 1 157 ? 12.160 -8.684 -4.191 1.00 86.94 157 ILE A C 1
ATOM 1255 O O . ILE A 1 157 ? 12.116 -9.479 -5.138 1.00 86.94 157 ILE A O 1
ATOM 1259 N N . ALA A 1 158 ? 12.586 -7.427 -4.321 1.00 82.88 158 ALA A N 1
ATOM 1260 C CA . ALA A 1 158 ? 13.219 -6.872 -5.506 1.00 82.88 158 ALA A CA 1
ATOM 1261 C C . ALA A 1 158 ? 14.377 -7.753 -6.006 1.00 82.88 158 ALA A C 1
ATOM 1263 O O . ALA A 1 158 ? 15.055 -8.442 -5.238 1.00 82.88 158 ALA A O 1
ATOM 1264 N N . VAL A 1 159 ? 14.592 -7.727 -7.320 1.00 83.56 159 VAL A N 1
ATOM 1265 C CA . VAL A 1 159 ? 15.646 -8.512 -7.968 1.00 83.56 159 VAL A CA 1
ATOM 1266 C C . VAL A 1 159 ? 17.011 -7.905 -7.650 1.00 83.56 159 VAL A C 1
ATOM 1268 O O . VAL A 1 159 ? 17.166 -6.681 -7.631 1.00 83.56 159 VAL A O 1
ATOM 1271 N N . CYS A 1 160 ? 18.008 -8.757 -7.414 1.00 83.69 160 CYS A N 1
ATOM 1272 C CA . CYS A 1 160 ? 19.381 -8.329 -7.185 1.00 83.69 160 CYS A CA 1
ATOM 1273 C C . CYS A 1 160 ? 19.903 -7.564 -8.408 1.00 83.69 160 CYS A C 1
ATOM 1275 O O . CYS A 1 160 ? 20.107 -8.133 -9.480 1.00 83.69 160 CYS A O 1
ATOM 1277 N N . THR A 1 161 ? 20.158 -6.265 -8.249 1.00 76.31 161 THR A N 1
ATOM 1278 C CA . THR A 1 161 ? 20.671 -5.429 -9.343 1.00 76.31 161 THR A CA 1
ATOM 1279 C C . THR A 1 161 ? 22.040 -5.890 -9.819 1.00 76.31 161 THR A C 1
ATOM 1281 O O . THR A 1 161 ? 22.312 -5.789 -11.006 1.00 76.31 161 THR A O 1
ATOM 1284 N N . ARG A 1 162 ? 22.876 -6.454 -8.934 1.00 72.50 162 ARG A N 1
ATOM 1285 C CA . ARG A 1 162 ? 24.179 -7.021 -9.314 1.00 72.50 162 ARG A CA 1
ATOM 1286 C C . ARG A 1 162 ? 24.005 -8.162 -10.309 1.00 72.50 162 ARG A C 1
ATOM 1288 O O . ARG A 1 162 ? 24.644 -8.148 -11.347 1.00 72.50 162 ARG A O 1
ATOM 1295 N N . GLN A 1 163 ? 23.088 -9.090 -10.036 1.00 69.56 163 GLN A N 1
ATOM 1296 C CA . GLN A 1 163 ? 22.790 -10.185 -10.959 1.00 69.56 163 GLN A CA 1
ATOM 1297 C C . GLN A 1 163 ? 22.348 -9.661 -12.335 1.00 69.56 163 GLN A C 1
ATOM 1299 O O . GLN A 1 163 ? 22.822 -10.150 -13.354 1.00 69.56 163 GLN A O 1
ATOM 1304 N N . VAL A 1 164 ? 21.476 -8.646 -12.366 1.00 65.19 164 VAL A N 1
ATOM 1305 C CA . VAL A 1 164 ? 20.968 -8.070 -13.622 1.00 65.19 164 VAL A CA 1
ATOM 1306 C C . VAL A 1 164 ? 22.045 -7.285 -14.376 1.00 65.19 164 VAL A C 1
ATOM 1308 O O . VAL A 1 164 ? 22.109 -7.399 -15.592 1.00 65.19 164 VAL A O 1
ATOM 1311 N N . ILE A 1 165 ? 22.893 -6.515 -13.686 1.00 60.88 165 ILE A N 1
ATOM 1312 C CA . ILE A 1 165 ? 24.000 -5.767 -14.306 1.00 60.88 165 ILE A CA 1
ATOM 1313 C C . ILE A 1 165 ? 24.977 -6.737 -14.976 1.00 60.88 165 ILE A C 1
ATOM 1315 O O . ILE A 1 165 ? 25.280 -6.565 -16.150 1.00 60.88 165 ILE A O 1
ATOM 1319 N N . PHE A 1 166 ? 25.383 -7.802 -14.280 1.00 54.47 166 PHE A N 1
ATOM 1320 C CA . PHE A 1 166 ? 26.300 -8.792 -14.852 1.00 54.47 166 PHE A CA 1
ATOM 1321 C C . PHE A 1 166 ? 25.670 -9.592 -16.001 1.00 54.47 166 PHE A C 1
ATOM 1323 O O . PHE A 1 166 ? 26.367 -9.942 -16.944 1.00 54.47 166 PHE A O 1
ATOM 1330 N N . PHE A 1 167 ? 24.348 -9.814 -15.991 1.00 53.75 167 PHE A N 1
ATOM 1331 C CA . PHE A 1 167 ? 23.648 -10.433 -17.125 1.00 53.75 167 PHE A CA 1
ATOM 1332 C C . PHE A 1 167 ? 23.746 -9.598 -18.417 1.00 53.75 167 PHE A C 1
ATOM 1334 O O . PHE A 1 167 ? 23.728 -10.157 -19.508 1.00 53.75 167 PHE A O 1
ATOM 1341 N N . LEU A 1 168 ? 23.858 -8.268 -18.310 1.00 55.19 168 LEU A N 1
ATOM 1342 C CA .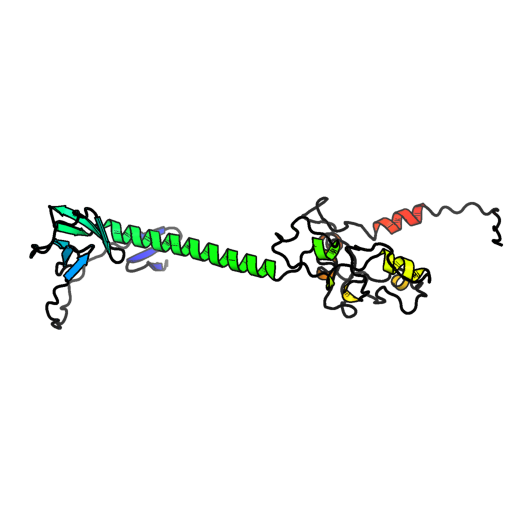 LEU A 1 168 ? 23.977 -7.368 -19.466 1.00 55.19 168 LEU A CA 1
ATOM 1343 C C . LEU A 1 168 ? 25.387 -7.350 -20.069 1.00 55.19 168 LEU A C 1
ATOM 1345 O O . LEU A 1 168 ? 25.529 -7.036 -21.246 1.00 55.19 168 LEU A O 1
ATOM 1349 N N . GLU A 1 169 ? 26.412 -7.683 -19.284 1.00 56.41 169 GLU A N 1
ATOM 1350 C CA . GLU A 1 169 ? 27.819 -7.691 -19.711 1.00 56.41 169 GLU A CA 1
ATOM 1351 C C . GLU A 1 169 ? 28.267 -9.052 -20.276 1.00 56.41 169 GLU A C 1
ATOM 1353 O O . GLU A 1 169 ? 29.454 -9.258 -20.495 1.00 56.41 169 GLU A O 1
ATOM 1358 N N . PHE A 1 170 ? 27.346 -9.997 -20.518 1.00 53.09 170 PHE A N 1
ATOM 1359 C CA . PHE A 1 170 ? 27.612 -11.355 -21.038 1.00 53.09 170 PHE A CA 1
ATOM 1360 C C . PHE A 1 170 ? 28.569 -12.233 -20.199 1.00 53.09 170 PHE A C 1
ATOM 1362 O O . PHE A 1 170 ? 28.758 -13.408 -20.517 1.00 53.09 170 PHE A O 1
ATOM 1369 N N . LEU A 1 171 ? 29.113 -11.744 -19.082 1.00 52.59 171 LEU A N 1
ATOM 1370 C CA . LEU A 1 171 ? 29.751 -12.579 -18.067 1.00 52.59 171 LEU A CA 1
ATOM 1371 C C . LEU A 1 171 ? 28.647 -13.255 -17.255 1.00 52.59 171 LEU A C 1
ATOM 1373 O O . LEU A 1 171 ? 27.743 -12.582 -16.778 1.00 52.59 171 LEU A O 1
ATOM 1377 N N . ARG A 1 172 ? 28.706 -14.581 -17.088 1.00 57.00 172 ARG A N 1
ATOM 1378 C CA . ARG A 1 172 ? 27.711 -15.423 -16.391 1.00 57.00 172 ARG A CA 1
ATOM 1379 C C . ARG A 1 172 ? 27.426 -14.980 -14.934 1.00 57.00 172 ARG A C 1
ATOM 1381 O O . ARG A 1 172 ? 27.869 -15.608 -13.983 1.00 57.00 172 ARG A O 1
ATOM 1388 N N . GLY A 1 173 ? 26.671 -13.896 -14.760 1.00 55.50 173 GLY A N 1
ATOM 1389 C CA . GLY A 1 173 ? 25.371 -13.811 -14.097 1.00 55.50 173 GLY A CA 1
ATOM 1390 C C . GLY A 1 173 ? 25.202 -14.284 -12.656 1.00 55.50 173 GLY A C 1
ATOM 1391 O O . GLY A 1 173 ? 24.056 -14.497 -12.263 1.00 55.50 173 GLY A O 1
ATOM 1392 N N . THR A 1 174 ? 26.250 -14.462 -11.854 1.00 65.75 174 THR A N 1
ATOM 1393 C CA . THR A 1 174 ? 26.081 -14.899 -10.459 1.00 65.75 174 THR A CA 1
ATOM 1394 C C . THR A 1 174 ? 26.448 -13.794 -9.475 1.00 65.75 174 THR A C 1
ATOM 1396 O O . THR A 1 174 ? 27.530 -13.206 -9.494 1.00 65.75 174 THR A O 1
ATOM 1399 N N . CYS A 1 175 ? 25.501 -13.462 -8.594 1.00 74.25 175 CYS A N 1
ATOM 1400 C CA . CYS A 1 175 ? 25.811 -12.632 -7.443 1.00 74.25 175 CYS A CA 1
ATOM 1401 C C . CYS A 1 175 ? 26.759 -13.428 -6.538 1.00 74.25 175 CYS A C 1
ATOM 1403 O O . CYS A 1 175 ? 26.373 -14.469 -6.021 1.00 74.25 175 CYS A O 1
ATOM 1405 N N . LYS A 1 176 ? 27.984 -12.932 -6.337 1.00 74.50 176 LYS A N 1
ATOM 1406 C CA . LYS A 1 176 ? 29.008 -13.580 -5.496 1.00 74.50 176 LYS A CA 1
ATOM 1407 C C . LYS A 1 176 ? 28.720 -13.498 -3.987 1.00 74.50 176 LYS A C 1
ATOM 1409 O O . LYS A 1 176 ? 29.526 -13.951 -3.186 1.00 74.50 176 LYS A O 1
ATOM 1414 N N . LEU A 1 177 ? 27.608 -12.873 -3.593 1.00 77.50 177 LEU A N 1
ATOM 1415 C CA . LEU A 1 177 ? 27.209 -12.736 -2.196 1.00 77.50 177 LEU A CA 1
ATOM 1416 C C . LEU A 1 177 ? 26.359 -13.951 -1.805 1.00 77.50 177 LEU A C 1
ATOM 1418 O O . LEU A 1 177 ? 25.247 -14.093 -2.314 1.00 77.50 177 LEU A O 1
ATOM 1422 N N . SER A 1 178 ? 26.885 -14.797 -0.916 1.00 72.69 178 SER A N 1
ATOM 1423 C CA . SER A 1 178 ? 26.216 -16.007 -0.416 1.00 72.69 178 SER A CA 1
ATOM 1424 C C . SER A 1 178 ? 24.855 -15.690 0.213 1.00 72.69 178 SER A C 1
ATOM 1426 O O . SER A 1 178 ? 23.849 -16.270 -0.183 1.00 72.69 178 SER A O 1
ATOM 1428 N N . ASP A 1 179 ? 24.803 -14.677 1.084 1.00 79.44 179 ASP A N 1
ATOM 1429 C CA . ASP A 1 179 ? 23.582 -14.227 1.768 1.00 79.44 179 ASP A CA 1
ATOM 1430 C C . ASP A 1 179 ? 23.019 -12.949 1.135 1.00 79.44 179 ASP A C 1
ATOM 1432 O O . ASP A 1 179 ? 22.902 -11.884 1.756 1.00 79.44 179 ASP A O 1
ATOM 1436 N N . CYS A 1 180 ? 22.709 -13.024 -0.159 1.00 82.88 180 CYS A N 1
ATOM 1437 C CA . CYS A 1 180 ? 22.097 -11.903 -0.858 1.00 82.88 180 CYS A CA 1
ATOM 1438 C C . CYS A 1 180 ? 20.680 -11.631 -0.317 1.00 82.88 180 CYS A C 1
ATOM 1440 O O . CYS A 1 180 ? 19.818 -12.505 -0.392 1.00 82.88 180 CYS A O 1
ATOM 1442 N N . PRO A 1 181 ? 20.381 -10.408 0.167 1.00 83.75 181 PRO A N 1
ATOM 1443 C CA . PRO A 1 181 ? 19.045 -10.079 0.661 1.00 83.75 181 PRO A CA 1
ATOM 1444 C C . PRO A 1 181 ? 18.013 -9.922 -0.467 1.00 83.75 181 PRO A C 1
ATOM 1446 O O . PRO A 1 181 ? 16.835 -9.738 -0.187 1.00 83.75 181 PRO A O 1
ATOM 1449 N N . PHE A 1 182 ? 18.435 -9.947 -1.734 1.00 85.00 182 PHE A N 1
ATOM 1450 C CA . PHE A 1 182 ? 17.579 -9.739 -2.898 1.00 85.00 182 PHE A CA 1
ATOM 1451 C C . PHE A 1 182 ? 17.304 -11.044 -3.639 1.00 85.00 182 PHE A C 1
ATOM 1453 O O . PHE A 1 182 ? 18.096 -11.982 -3.607 1.00 85.00 182 PHE A O 1
ATOM 1460 N N . SER A 1 183 ? 16.196 -11.085 -4.379 1.00 84.19 183 SER A N 1
ATOM 1461 C CA . SER A 1 183 ? 15.847 -12.263 -5.167 1.00 84.19 183 SER A CA 1
ATOM 1462 C C . SER A 1 183 ? 16.769 -12.401 -6.383 1.00 84.19 183 SER A C 1
ATOM 1464 O O . SER A 1 183 ? 16.973 -11.442 -7.127 1.00 84.19 183 SER A O 1
ATOM 1466 N N . HIS A 1 184 ? 17.282 -13.609 -6.621 1.00 81.44 184 HIS A N 1
ATOM 1467 C CA . HIS A 1 184 ? 17.997 -13.972 -7.853 1.00 81.44 184 HIS A CA 1
ATOM 1468 C C . HIS A 1 184 ? 17.066 -14.497 -8.960 1.00 81.44 184 HIS A C 1
ATOM 1470 O O . HIS A 1 184 ? 17.514 -14.868 -10.043 1.00 81.44 184 HIS A O 1
ATOM 1476 N N . LYS A 1 185 ? 15.753 -14.547 -8.707 1.00 80.44 185 LYS A N 1
ATOM 1477 C CA . LYS A 1 185 ? 14.759 -14.907 -9.721 1.00 80.44 185 LYS A CA 1
ATOM 1478 C C . LYS A 1 185 ? 14.323 -13.635 -10.448 1.00 80.44 185 LYS A C 1
ATOM 1480 O O . LYS A 1 185 ? 13.556 -12.835 -9.900 1.00 80.44 185 LYS A O 1
ATOM 1485 N N . VAL A 1 186 ? 14.808 -13.452 -11.675 1.00 79.88 186 VAL A N 1
ATOM 1486 C CA . VAL A 1 186 ? 14.378 -12.352 -12.545 1.00 79.88 186 VAL A CA 1
ATOM 1487 C C . VAL A 1 186 ? 12.943 -12.625 -12.991 1.00 79.88 186 VAL A C 1
ATOM 1489 O O . VAL A 1 186 ? 12.667 -13.623 -13.647 1.00 79.88 186 VAL A O 1
ATOM 1492 N N . ALA A 1 187 ? 12.020 -11.738 -12.622 1.00 82.50 187 ALA A N 1
ATOM 1493 C CA . ALA A 1 187 ? 10.621 -11.815 -13.026 1.00 82.50 187 ALA A CA 1
ATOM 1494 C C . ALA A 1 187 ? 10.153 -10.441 -13.517 1.00 82.50 187 ALA A C 1
ATOM 1496 O O . ALA A 1 187 ? 10.412 -9.438 -12.840 1.00 82.50 187 ALA A O 1
ATOM 1497 N N . PRO A 1 188 ? 9.420 -10.355 -14.641 1.00 80.25 188 PRO A N 1
ATOM 1498 C CA . PRO A 1 188 ? 9.020 -9.073 -15.218 1.00 80.25 188 PRO A CA 1
ATOM 1499 C C . PRO A 1 188 ? 8.147 -8.235 -14.269 1.00 80.25 188 PRO A C 1
ATOM 1501 O O . PRO A 1 188 ? 8.165 -7.010 -14.328 1.00 80.25 188 PRO A O 1
ATOM 1504 N N . GLU A 1 189 ? 7.427 -8.868 -13.344 1.00 84.62 189 GLU A N 1
ATOM 1505 C CA . GLU A 1 189 ? 6.597 -8.214 -12.320 1.00 84.62 189 GLU A CA 1
ATOM 1506 C C . GLU A 1 189 ? 7.370 -7.307 -11.357 1.00 84.62 189 GLU A C 1
ATOM 1508 O O . GLU A 1 189 ? 6.820 -6.338 -10.823 1.00 84.62 189 GLU A O 1
ATOM 1513 N N . LYS A 1 190 ? 8.653 -7.613 -11.156 1.00 84.12 190 LYS A N 1
ATOM 1514 C CA . LYS A 1 190 ? 9.567 -6.915 -10.245 1.00 84.12 190 LYS A CA 1
ATOM 1515 C C . LYS A 1 190 ? 10.524 -5.986 -10.985 1.00 84.12 190 LYS A C 1
ATOM 1517 O O . LYS A 1 190 ? 11.253 -5.221 -10.357 1.00 84.12 190 LYS A O 1
ATOM 1522 N N . MET A 1 191 ? 10.544 -6.062 -12.314 1.00 85.00 191 MET A N 1
ATOM 1523 C CA . MET A 1 191 ? 11.512 -5.352 -13.135 1.00 85.00 191 MET A CA 1
ATOM 1524 C C . MET A 1 191 ? 10.972 -3.990 -13.583 1.00 85.00 191 MET A C 1
ATOM 1526 O O . MET A 1 191 ? 9.818 -3.885 -14.023 1.00 85.00 191 MET A O 1
ATOM 1530 N N . PRO A 1 192 ? 11.793 -2.926 -13.490 1.00 85.94 192 PRO A N 1
ATOM 1531 C CA . PRO A 1 192 ? 11.430 -1.628 -14.034 1.00 85.94 192 PRO A CA 1
ATOM 1532 C C . PRO A 1 192 ? 11.416 -1.662 -15.568 1.00 85.94 192 PRO A C 1
ATOM 1534 O O . PRO A 1 192 ? 11.883 -2.607 -16.213 1.00 85.94 192 PRO A O 1
ATOM 1537 N N . VAL A 1 193 ? 10.878 -0.596 -16.159 1.00 85.31 193 VAL A N 1
ATOM 1538 C CA . VAL A 1 193 ? 10.906 -0.406 -17.614 1.00 85.31 193 VAL A CA 1
ATOM 1539 C C . VAL A 1 193 ? 12.350 -0.219 -18.091 1.00 85.31 193 VAL A C 1
ATOM 1541 O O . VAL A 1 193 ? 13.123 0.520 -17.478 1.00 85.31 193 VAL A O 1
ATOM 1544 N N . CYS A 1 194 ? 12.705 -0.867 -19.202 1.00 85.75 194 CYS A N 1
ATOM 1545 C CA . CYS A 1 194 ? 14.016 -0.726 -19.826 1.00 85.75 194 CYS A CA 1
ATOM 1546 C C . CYS A 1 194 ? 14.210 0.703 -20.356 1.00 85.75 194 CYS A C 1
ATOM 1548 O O . CYS A 1 194 ? 13.523 1.140 -21.282 1.00 85.75 194 CYS A O 1
ATOM 1550 N N . SER A 1 195 ? 15.171 1.440 -19.799 1.00 84.25 195 SER A N 1
ATOM 1551 C CA . SER A 1 195 ? 15.481 2.807 -20.234 1.00 84.25 195 SER A CA 1
ATOM 1552 C C . SER A 1 195 ? 16.064 2.858 -21.652 1.00 84.25 195 SER A C 1
ATOM 1554 O O . SER A 1 195 ? 15.810 3.820 -22.374 1.00 84.25 195 SER A O 1
ATOM 1556 N N . PHE A 1 196 ? 16.802 1.824 -22.071 1.00 86.12 196 PHE A N 1
ATOM 1557 C CA . PHE A 1 196 ? 17.350 1.704 -23.426 1.00 86.12 196 PHE A CA 1
ATOM 1558 C C . PHE A 1 196 ? 16.263 1.423 -24.462 1.00 86.12 196 PHE A C 1
ATOM 1560 O O . PHE A 1 196 ? 16.290 2.008 -25.541 1.00 86.12 196 PHE A O 1
ATOM 1567 N N . PHE A 1 197 ? 15.267 0.605 -24.116 1.00 87.12 197 PHE A N 1
ATOM 1568 C CA . PHE A 1 197 ? 14.112 0.349 -24.976 1.00 87.12 197 PHE A CA 1
ATOM 1569 C C . PHE A 1 197 ? 13.281 1.615 -25.180 1.00 87.12 197 PHE A C 1
ATOM 1571 O O . PHE A 1 197 ? 12.943 1.950 -26.309 1.00 87.12 197 PHE A O 1
ATOM 1578 N N . LEU A 1 198 ? 13.035 2.384 -24.110 1.00 84.50 198 LEU A N 1
ATOM 1579 C CA . LEU A 1 198 ? 12.345 3.675 -24.216 1.00 84.50 198 LEU A CA 1
ATOM 1580 C C . LEU A 1 198 ? 13.091 4.686 -25.104 1.00 84.50 198 LEU A C 1
ATOM 1582 O O . LEU A 1 198 ? 12.461 5.581 -25.658 1.00 84.50 198 LEU A O 1
ATOM 1586 N N . LYS A 1 199 ? 14.416 4.547 -25.238 1.00 86.44 199 LYS A N 1
ATOM 1587 C CA . LYS A 1 199 ? 15.262 5.358 -26.128 1.00 86.44 199 LYS A CA 1
ATOM 1588 C C . LYS A 1 199 ? 15.454 4.747 -27.525 1.00 86.44 199 LYS A C 1
ATOM 1590 O O . LYS A 1 199 ? 16.134 5.365 -28.335 1.00 86.44 199 LYS A O 1
ATOM 1595 N N . GLY A 1 200 ? 14.921 3.552 -27.789 1.00 87.25 200 GLY A N 1
ATOM 1596 C CA . GLY A 1 200 ? 15.091 2.839 -29.061 1.00 87.25 200 GLY A CA 1
ATOM 1597 C C . GLY A 1 200 ? 16.490 2.256 -29.300 1.00 87.25 200 GLY A C 1
ATOM 1598 O O . GLY A 1 200 ? 16.862 2.052 -30.444 1.00 87.25 200 GLY A O 1
ATOM 1599 N N . ARG A 1 201 ? 17.287 2.015 -28.247 1.00 89.88 201 ARG A N 1
ATOM 1600 C CA . ARG A 1 201 ? 18.688 1.543 -28.351 1.00 89.88 201 ARG A CA 1
ATOM 1601 C C . ARG A 1 201 ? 18.959 0.230 -27.610 1.00 89.88 201 ARG A C 1
ATOM 1603 O O . ARG A 1 201 ? 20.103 -0.061 -27.283 1.00 89.88 201 ARG A O 1
ATOM 1610 N N . CYS A 1 202 ? 17.924 -0.518 -27.230 1.00 88.31 202 CYS A N 1
ATOM 1611 C CA . CYS A 1 202 ? 18.137 -1.798 -26.555 1.00 88.31 202 CYS A CA 1
ATOM 1612 C C . CYS A 1 202 ? 18.451 -2.887 -27.583 1.00 88.31 202 CYS A C 1
ATOM 1614 O O . CYS A 1 202 ? 17.625 -3.150 -28.450 1.00 88.31 202 CYS A O 1
ATOM 1616 N N . THR A 1 203 ? 19.617 -3.516 -27.453 1.00 84.88 203 THR A N 1
ATOM 1617 C CA . THR A 1 203 ? 20.091 -4.617 -28.309 1.00 84.88 203 THR A CA 1
ATOM 1618 C C . THR A 1 203 ? 20.054 -5.981 -27.610 1.00 84.88 203 THR A C 1
ATOM 1620 O O . THR A 1 203 ? 20.301 -7.005 -28.235 1.00 84.88 203 THR A O 1
ATOM 1623 N N . SER A 1 204 ? 19.734 -6.015 -26.313 1.00 78.94 204 SER A N 1
ATOM 1624 C CA . SER A 1 204 ? 19.671 -7.246 -25.518 1.00 78.94 204 SER A CA 1
ATOM 1625 C C . SER A 1 204 ? 18.403 -8.044 -25.837 1.00 78.94 204 SER A C 1
ATOM 1627 O O . SER A 1 204 ? 17.292 -7.523 -25.706 1.00 78.94 204 SER A O 1
ATOM 1629 N N . ASN A 1 205 ? 18.565 -9.316 -26.213 1.00 78.25 205 ASN A N 1
ATOM 1630 C CA . ASN A 1 205 ? 17.467 -10.260 -26.400 1.00 78.25 205 ASN A CA 1
ATOM 1631 C C . ASN A 1 205 ? 17.874 -11.662 -25.891 1.00 78.25 205 ASN A C 1
ATOM 1633 O O . ASN A 1 205 ? 18.777 -12.252 -26.481 1.00 78.25 205 ASN A O 1
ATOM 1637 N N . PRO A 1 206 ? 17.249 -12.212 -24.828 1.00 77.81 206 PRO A N 1
ATOM 1638 C CA . PRO A 1 206 ? 16.153 -11.649 -24.030 1.00 77.81 206 PRO A CA 1
ATOM 1639 C C . PRO A 1 206 ? 16.618 -10.579 -23.021 1.00 77.81 206 PRO A C 1
ATOM 1641 O O . PRO A 1 206 ? 17.520 -10.810 -22.218 1.00 77.81 206 PRO A O 1
ATOM 1644 N N . CYS A 1 207 ? 15.962 -9.411 -23.017 1.00 83.00 207 CYS A N 1
ATOM 1645 C CA . CYS A 1 207 ? 16.258 -8.336 -22.064 1.00 83.00 207 CYS A CA 1
ATOM 1646 C C . CYS A 1 207 ? 15.631 -8.613 -20.683 1.00 83.00 207 CYS A C 1
ATOM 1648 O O . CYS A 1 207 ? 14.427 -8.874 -20.605 1.00 83.00 207 CYS A O 1
ATOM 1650 N N . PRO A 1 208 ? 16.386 -8.486 -19.574 1.00 80.62 208 PRO A N 1
ATOM 1651 C CA . PRO A 1 208 ? 15.847 -8.682 -18.225 1.00 80.62 208 PRO A CA 1
ATOM 1652 C C . PRO A 1 208 ? 14.879 -7.566 -17.796 1.00 80.62 208 PRO A C 1
ATOM 1654 O O . PRO A 1 208 ? 14.083 -7.742 -16.874 1.00 80.62 208 PRO A O 1
ATOM 1657 N N . TYR A 1 209 ? 14.937 -6.398 -18.441 1.00 83.88 209 TYR A N 1
ATOM 1658 C CA . TYR A 1 209 ? 14.030 -5.282 -18.188 1.00 83.88 209 TYR A CA 1
ATOM 1659 C C . TYR A 1 209 ? 12.802 -5.328 -19.096 1.00 83.88 209 TYR A C 1
ATOM 1661 O O . TYR A 1 209 ? 12.824 -5.863 -20.200 1.00 83.88 209 TYR A O 1
ATOM 1669 N N . ARG A 1 210 ? 11.714 -4.681 -18.670 1.00 84.69 210 ARG A N 1
ATOM 1670 C CA . ARG A 1 210 ? 10.470 -4.692 -19.446 1.00 84.69 210 ARG A CA 1
ATOM 1671 C C . ARG A 1 210 ? 10.549 -3.811 -20.694 1.00 84.69 210 ARG A C 1
ATOM 1673 O O . ARG A 1 210 ? 10.746 -2.598 -20.587 1.00 84.69 210 ARG A O 1
ATOM 1680 N N . HIS A 1 211 ? 10.283 -4.410 -21.853 1.00 86.81 211 HIS A N 1
ATOM 1681 C CA . HIS A 1 211 ? 10.072 -3.734 -23.137 1.00 86.81 211 HIS A CA 1
ATOM 1682 C C . HIS A 1 211 ? 8.585 -3.423 -23.348 1.00 86.81 211 HIS A C 1
ATOM 1684 O O . HIS A 1 211 ? 7.895 -4.091 -24.108 1.00 86.81 211 HIS A O 1
ATOM 1690 N N . VAL A 1 212 ? 8.059 -2.427 -22.628 1.00 84.75 212 VAL A N 1
ATOM 1691 C CA . VAL A 1 212 ? 6.662 -1.984 -22.777 1.00 84.75 212 VAL A CA 1
ATOM 1692 C C . VAL A 1 212 ? 6.625 -0.485 -23.016 1.00 84.75 212 VAL A C 1
ATOM 1694 O O . VAL A 1 212 ? 7.193 0.292 -22.246 1.00 84.75 212 VAL A O 1
ATOM 1697 N N . LYS A 1 213 ? 5.940 -0.072 -24.085 1.00 82.69 213 LYS A N 1
ATOM 1698 C CA . LYS A 1 213 ? 5.717 1.339 -24.397 1.00 82.69 213 LYS A CA 1
ATOM 1699 C C . LYS A 1 213 ? 4.499 1.832 -23.619 1.00 82.69 213 LYS A C 1
ATOM 1701 O O . LYS A 1 213 ? 3.359 1.647 -24.028 1.00 82.69 213 LYS A O 1
ATOM 1706 N N . VAL A 1 214 ? 4.756 2.436 -22.466 1.00 80.81 214 VAL A N 1
ATOM 1707 C CA . VAL A 1 214 ? 3.744 3.145 -21.671 1.00 80.81 214 VAL A CA 1
ATOM 1708 C C . VAL A 1 214 ? 3.672 4.605 -22.112 1.00 80.81 214 VAL A C 1
ATOM 1710 O O . VAL A 1 214 ? 4.679 5.186 -22.518 1.00 80.81 214 VAL A O 1
ATOM 1713 N N . ASN A 1 215 ? 2.488 5.217 -22.039 1.00 81.62 215 ASN A N 1
ATOM 1714 C CA . ASN A 1 215 ? 2.341 6.642 -22.337 1.00 81.62 215 ASN A CA 1
ATOM 1715 C C . ASN A 1 215 ? 3.225 7.461 -21.374 1.00 81.62 215 ASN A C 1
ATOM 1717 O O . ASN A 1 215 ? 3.211 7.236 -20.161 1.00 81.62 215 ASN A O 1
ATOM 1721 N N . ALA A 1 216 ? 3.985 8.425 -21.899 1.00 76.12 216 ALA A N 1
ATOM 1722 C CA . ALA A 1 216 ? 4.844 9.299 -21.099 1.00 76.12 216 ALA A CA 1
ATOM 1723 C C . ALA A 1 216 ? 4.059 10.112 -20.050 1.00 76.12 216 ALA A C 1
ATOM 1725 O O . ALA A 1 216 ? 4.612 10.451 -19.007 1.00 76.12 216 ALA A O 1
ATOM 1726 N N . LYS A 1 217 ? 2.769 10.374 -20.303 1.00 78.25 217 LYS A N 1
ATOM 1727 C CA . LYS A 1 217 ? 1.843 11.045 -19.375 1.00 78.25 217 LYS A CA 1
ATOM 1728 C C . LYS A 1 217 ? 1.096 10.085 -18.437 1.00 78.25 217 LYS A C 1
ATOM 1730 O O . LYS A 1 217 ? 0.299 10.543 -17.627 1.00 78.25 217 LYS A O 1
ATOM 1735 N N . ALA A 1 218 ? 1.293 8.770 -18.561 1.00 84.19 218 ALA A N 1
ATOM 1736 C CA . ALA A 1 218 ? 0.630 7.807 -17.686 1.00 84.19 218 ALA A CA 1
ATOM 1737 C C . ALA A 1 218 ? 1.123 7.937 -16.242 1.00 84.19 218 ALA A C 1
ATOM 1739 O O . ALA A 1 218 ? 2.292 8.225 -15.984 1.00 84.19 218 ALA A O 1
ATOM 1740 N N . GLU A 1 219 ? 0.232 7.653 -15.298 1.00 88.50 219 GLU A N 1
ATOM 1741 C CA . GLU A 1 219 ? 0.571 7.661 -13.882 1.00 88.50 219 GLU A CA 1
ATOM 1742 C C . GLU A 1 219 ? 1.614 6.591 -13.528 1.00 88.50 219 GLU A C 1
ATOM 1744 O O . GLU A 1 219 ? 1.692 5.510 -14.127 1.00 88.50 219 GLU A O 1
ATOM 1749 N N . VAL A 1 220 ? 2.395 6.880 -12.487 1.00 89.62 220 VAL A N 1
ATOM 1750 C CA . VAL A 1 220 ? 3.316 5.911 -11.891 1.00 89.62 220 VAL A CA 1
ATOM 1751 C C . VAL A 1 220 ? 2.520 4.811 -11.191 1.00 89.62 220 VAL A C 1
ATOM 1753 O O . VAL A 1 220 ? 1.606 5.075 -10.406 1.00 89.62 220 VAL A O 1
ATOM 1756 N N . CYS A 1 221 ? 2.890 3.554 -11.436 1.00 90.56 221 CYS A N 1
ATOM 1757 C CA . CYS A 1 221 ? 2.280 2.408 -10.779 1.00 90.56 221 CYS A CA 1
ATOM 1758 C C . CYS A 1 221 ? 2.580 2.448 -9.277 1.00 90.56 221 CYS A C 1
ATOM 1760 O O . CYS A 1 221 ? 3.712 2.210 -8.853 1.00 90.56 221 CYS A O 1
ATOM 1762 N N . ARG A 1 222 ? 1.554 2.731 -8.464 1.00 89.12 222 ARG A N 1
ATOM 1763 C CA . ARG A 1 222 ? 1.677 2.798 -6.997 1.00 89.12 222 ARG A CA 1
ATOM 1764 C C . ARG A 1 222 ? 2.168 1.480 -6.410 1.00 89.12 222 ARG A C 1
ATOM 1766 O O . ARG A 1 222 ? 2.930 1.489 -5.452 1.00 89.12 222 ARG A O 1
ATOM 1773 N N . ASP A 1 223 ? 1.759 0.364 -6.998 1.00 88.19 223 ASP A N 1
ATOM 1774 C CA . ASP A 1 223 ? 2.076 -0.971 -6.493 1.00 88.19 223 ASP A CA 1
ATOM 1775 C C . ASP A 1 223 ? 3.554 -1.271 -6.682 1.00 88.19 223 ASP A C 1
ATOM 1777 O O . ASP A 1 223 ? 4.246 -1.589 -5.720 1.00 88.19 223 ASP A O 1
ATOM 1781 N N . PHE A 1 224 ? 4.061 -1.006 -7.883 1.00 88.44 224 PHE A N 1
ATOM 1782 C CA . PHE A 1 224 ? 5.480 -1.112 -8.171 1.00 88.44 224 PHE A CA 1
ATOM 1783 C C . PHE A 1 224 ? 6.313 -0.121 -7.346 1.00 88.44 224 PHE A C 1
ATOM 1785 O O . PHE A 1 224 ? 7.264 -0.520 -6.683 1.00 88.44 224 PHE A O 1
ATOM 1792 N N . ALA A 1 225 ? 5.945 1.164 -7.335 1.00 86.75 225 ALA A N 1
ATOM 1793 C CA . ALA A 1 225 ? 6.733 2.193 -6.662 1.00 86.75 225 ALA A CA 1
ATOM 1794 C C . ALA A 1 225 ? 6.794 1.980 -5.141 1.00 86.75 225 ALA A C 1
ATOM 1796 O O . ALA A 1 225 ? 7.857 2.114 -4.544 1.00 86.75 225 ALA A O 1
ATOM 1797 N N . VAL A 1 226 ? 5.667 1.643 -4.508 1.00 83.25 226 VAL A N 1
ATOM 1798 C CA . VAL A 1 226 ? 5.562 1.537 -3.045 1.00 83.25 226 VAL A CA 1
ATOM 1799 C C . VAL A 1 226 ? 5.905 0.133 -2.545 1.00 83.25 226 VAL A C 1
ATOM 1801 O O . VAL A 1 226 ? 6.573 0.006 -1.521 1.00 83.25 226 VAL A O 1
ATOM 1804 N N . ARG A 1 227 ? 5.437 -0.918 -3.231 1.00 81.00 227 ARG A N 1
ATOM 1805 C CA . ARG A 1 227 ? 5.587 -2.315 -2.786 1.00 81.00 227 ARG A CA 1
ATOM 1806 C C . ARG A 1 227 ? 6.766 -3.037 -3.439 1.00 81.00 227 ARG A C 1
ATOM 1808 O O . ARG A 1 227 ? 7.126 -4.109 -2.968 1.00 81.00 227 ARG A O 1
ATOM 1815 N N . GLY A 1 228 ? 7.338 -2.486 -4.510 1.00 83.38 228 GLY A N 1
ATOM 1816 C CA . GLY A 1 228 ? 8.449 -3.086 -5.258 1.00 83.38 228 GLY A CA 1
ATOM 1817 C C . GLY A 1 228 ? 8.040 -4.142 -6.290 1.00 83.38 228 GLY A C 1
ATOM 1818 O O . GLY A 1 228 ? 8.895 -4.619 -7.027 1.00 83.38 228 GLY A O 1
ATOM 1819 N N . PHE A 1 229 ? 6.754 -4.498 -6.380 1.00 86.19 229 PHE A N 1
ATOM 1820 C CA . PHE A 1 229 ? 6.244 -5.474 -7.345 1.00 86.19 229 PHE A CA 1
ATOM 1821 C C . PHE A 1 229 ? 4.831 -5.102 -7.804 1.00 86.19 229 PHE A C 1
ATOM 1823 O O . PHE A 1 229 ? 4.081 -4.434 -7.087 1.00 86.19 229 PHE A O 1
ATOM 1830 N N . CYS A 1 230 ? 4.457 -5.537 -9.003 1.00 89.19 230 CYS A N 1
ATOM 1831 C CA . CYS A 1 230 ? 3.123 -5.327 -9.551 1.00 89.19 230 CYS A CA 1
ATOM 1832 C C . CYS A 1 230 ? 2.573 -6.632 -10.122 1.00 89.19 230 CYS A C 1
ATOM 1834 O O . CYS A 1 230 ? 3.190 -7.233 -10.997 1.00 89.19 230 CYS A O 1
ATOM 1836 N N . THR A 1 231 ? 1.383 -7.014 -9.663 1.00 87.19 231 THR A N 1
ATOM 1837 C CA . THR A 1 231 ? 0.676 -8.241 -10.063 1.00 87.19 231 THR A CA 1
ATOM 1838 C C . THR A 1 231 ? 0.261 -8.246 -11.533 1.00 87.19 231 THR A C 1
ATOM 1840 O O . THR A 1 231 ? 0.062 -9.302 -12.114 1.00 87.19 231 THR A O 1
ATOM 1843 N N . GLU A 1 232 ? 0.127 -7.074 -12.158 1.00 85.00 232 GLU A N 1
ATOM 1844 C CA . GLU A 1 232 ? -0.185 -6.960 -13.588 1.00 85.00 232 GLU A CA 1
ATOM 1845 C C . GLU A 1 232 ? 1.047 -7.204 -14.481 1.00 85.00 232 GLU A C 1
ATOM 1847 O O . GLU A 1 232 ? 0.906 -7.393 -15.691 1.00 85.00 232 GLU A O 1
ATOM 1852 N N . GLY A 1 233 ? 2.263 -7.178 -13.917 1.00 84.00 233 GLY A N 1
ATOM 1853 C CA . GLY A 1 233 ? 3.504 -7.458 -14.637 1.00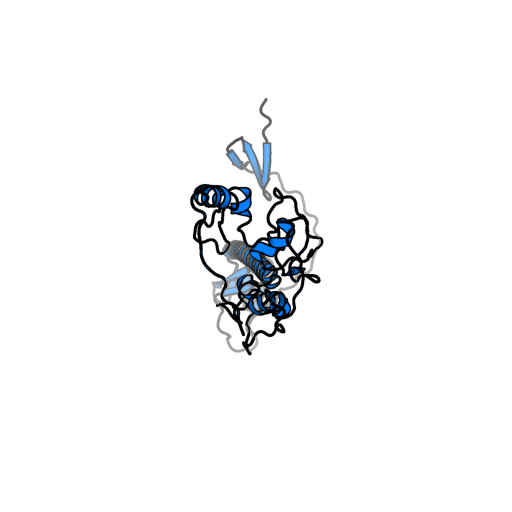 84.00 233 GLY A CA 1
ATOM 1854 C C . GLY A 1 233 ? 3.623 -6.709 -15.962 1.00 84.00 233 GLY A C 1
ATOM 1855 O O . GLY A 1 233 ? 3.487 -5.485 -16.000 1.00 84.00 233 GLY A O 1
ATOM 1856 N N . ILE A 1 234 ? 3.859 -7.449 -17.055 1.00 82.38 234 ILE A N 1
ATOM 1857 C CA . ILE A 1 234 ? 3.996 -6.916 -18.424 1.00 82.38 234 ILE A CA 1
ATOM 1858 C C . ILE A 1 234 ? 2.719 -6.224 -18.919 1.00 82.38 234 ILE A C 1
ATOM 1860 O O . ILE A 1 234 ? 2.822 -5.251 -19.664 1.00 82.38 234 ILE A O 1
ATOM 1864 N N . LYS A 1 235 ? 1.543 -6.651 -18.450 1.00 85.38 235 LYS A N 1
ATOM 1865 C CA . LYS A 1 235 ? 0.237 -6.122 -18.873 1.00 85.38 235 LYS A CA 1
ATOM 1866 C C . LYS A 1 235 ? -0.106 -4.772 -18.226 1.00 85.38 235 LYS A C 1
ATOM 1868 O O . LYS A 1 235 ? -1.051 -4.114 -18.657 1.00 85.38 235 LYS A O 1
ATOM 1873 N N . CYS A 1 236 ? 0.665 -4.334 -17.227 1.00 87.00 236 CYS A N 1
ATOM 1874 C CA . CYS A 1 236 ? 0.440 -3.060 -16.551 1.00 87.00 236 CYS A CA 1
ATOM 1875 C C . CYS A 1 236 ? 0.639 -1.870 -17.500 1.00 87.00 236 CYS A C 1
ATOM 1877 O O . CYS A 1 236 ? 1.724 -1.697 -18.064 1.00 87.00 236 CYS A O 1
ATOM 1879 N N . LYS A 1 237 ? -0.388 -1.016 -17.609 1.00 86.12 237 LYS A N 1
ATOM 1880 C CA . LYS A 1 237 ? -0.389 0.209 -18.437 1.00 86.12 237 LYS A CA 1
ATOM 1881 C C . LYS A 1 237 ? 0.236 1.427 -17.738 1.00 86.12 237 LYS A C 1
ATOM 1883 O O . LYS A 1 237 ? 0.424 2.470 -18.362 1.00 86.12 237 LYS A O 1
ATOM 1888 N N . ARG A 1 238 ? 0.534 1.311 -16.440 1.00 88.62 238 ARG A N 1
ATOM 1889 C CA . ARG A 1 238 ? 1.134 2.365 -15.604 1.00 88.62 238 ARG A CA 1
ATOM 1890 C C . ARG A 1 238 ? 2.661 2.301 -15.661 1.00 88.62 238 ARG A C 1
ATOM 1892 O O . ARG A 1 238 ? 3.244 1.247 -15.910 1.00 88.62 238 ARG A O 1
ATOM 1899 N N . GLN A 1 239 ? 3.334 3.412 -15.373 1.00 86.50 239 GLN A N 1
ATOM 1900 C CA . GLN A 1 239 ? 4.798 3.455 -15.417 1.00 86.50 239 GLN A CA 1
ATOM 1901 C C . GLN A 1 239 ? 5.413 2.721 -14.215 1.00 86.50 239 GLN A C 1
ATOM 1903 O O . GLN A 1 239 ? 5.197 3.105 -13.064 1.00 86.50 239 GLN A O 1
ATOM 1908 N N . HIS A 1 240 ? 6.211 1.678 -14.462 1.00 88.12 240 HIS A N 1
ATOM 1909 C CA . HIS A 1 240 ? 6.999 1.000 -13.424 1.00 88.12 240 HIS A CA 1
ATOM 1910 C C . HIS A 1 240 ? 8.327 1.731 -13.208 1.00 88.12 240 HIS A C 1
ATOM 1912 O O . HIS A 1 240 ? 9.381 1.317 -13.695 1.00 88.12 240 HIS A O 1
ATOM 1918 N N . VAL A 1 241 ? 8.256 2.850 -12.488 1.00 85.25 241 VAL A N 1
ATOM 1919 C CA . VAL A 1 241 ? 9.410 3.658 -12.077 1.00 85.25 241 VAL A CA 1
ATOM 1920 C C . VAL A 1 241 ? 9.420 3.815 -10.557 1.00 85.25 241 VAL A C 1
ATOM 1922 O O . VAL A 1 241 ? 8.370 3.947 -9.934 1.00 85.25 241 VAL A O 1
ATOM 1925 N N . LEU A 1 242 ? 10.606 3.823 -9.943 1.00 85.00 242 LEU A N 1
ATOM 1926 C CA . LEU A 1 242 ? 10.783 3.977 -8.488 1.00 85.00 242 LEU A CA 1
ATOM 1927 C C . LEU A 1 242 ? 10.728 5.455 -8.052 1.00 85.00 242 LEU A C 1
ATOM 1929 O O . LEU A 1 242 ? 11.587 5.944 -7.318 1.00 85.00 242 LEU A O 1
ATOM 1933 N N . VAL A 1 243 ? 9.722 6.179 -8.543 1.00 87.12 243 VAL A N 1
ATOM 1934 C CA . VAL A 1 243 ? 9.465 7.598 -8.251 1.00 87.12 243 VAL A CA 1
ATOM 1935 C C . VAL A 1 243 ? 8.203 7.702 -7.398 1.00 87.12 243 VAL A C 1
ATOM 1937 O O . VAL A 1 243 ? 7.296 6.880 -7.516 1.00 87.12 243 VAL A O 1
ATOM 1940 N N . CYS A 1 244 ? 8.134 8.699 -6.517 1.00 89.12 244 CYS A N 1
ATOM 1941 C CA . CYS A 1 244 ? 6.934 8.940 -5.721 1.00 89.12 244 CYS A CA 1
ATOM 1942 C C . CYS A 1 244 ? 5.734 9.254 -6.638 1.00 89.12 244 CYS A C 1
ATOM 1944 O O . CYS A 1 244 ? 5.814 10.216 -7.401 1.00 89.12 244 CYS A O 1
ATOM 1946 N N . PRO A 1 245 ? 4.619 8.500 -6.567 1.00 88.94 245 PRO A N 1
ATOM 1947 C CA . PRO A 1 245 ? 3.475 8.706 -7.456 1.00 88.94 245 PRO A CA 1
ATOM 1948 C C . PRO A 1 245 ? 2.783 10.056 -7.222 1.00 88.94 245 PRO A C 1
ATOM 1950 O O . PRO A 1 245 ? 2.386 10.714 -8.176 1.00 88.94 245 PRO A O 1
ATOM 1953 N N . GLU A 1 246 ? 2.693 10.505 -5.966 1.00 88.25 246 GLU A N 1
ATOM 1954 C CA . GLU A 1 246 ? 2.102 11.804 -5.605 1.00 88.25 246 GLU A CA 1
ATOM 1955 C C . GLU A 1 246 ? 2.948 12.968 -6.139 1.00 88.25 246 GLU A C 1
ATOM 1957 O O . GLU A 1 246 ? 2.425 13.919 -6.718 1.00 88.25 246 GLU A O 1
ATOM 1962 N N . TYR A 1 247 ? 4.274 12.854 -6.017 1.00 89.00 247 TYR A N 1
ATOM 1963 C CA . TYR A 1 247 ? 5.205 13.838 -6.563 1.00 89.00 247 TYR A CA 1
ATOM 1964 C C . TYR A 1 247 ? 5.230 13.819 -8.096 1.00 89.00 247 TYR A C 1
ATOM 1966 O O . TYR A 1 247 ? 5.298 14.871 -8.723 1.00 89.00 247 TYR A O 1
ATOM 1974 N N . ALA A 1 248 ? 5.156 12.641 -8.720 1.00 86.44 248 ALA A N 1
ATOM 1975 C CA . ALA A 1 248 ? 5.115 12.522 -10.173 1.00 86.44 248 ALA A CA 1
ATOM 1976 C C . ALA A 1 248 ? 3.860 13.180 -10.766 1.00 86.44 248 ALA A C 1
ATOM 1978 O O . ALA A 1 248 ? 3.971 13.841 -11.795 1.00 86.44 248 ALA A O 1
ATOM 1979 N N . ALA A 1 249 ? 2.710 13.041 -10.097 1.00 86.38 249 ALA A N 1
ATOM 1980 C CA . ALA A 1 249 ? 1.450 13.642 -10.522 1.00 86.38 249 ALA A CA 1
ATOM 1981 C C . ALA A 1 249 ? 1.411 15.162 -10.282 1.00 86.38 249 ALA A C 1
ATOM 1983 O O . ALA A 1 249 ? 1.149 15.922 -11.208 1.00 86.38 249 ALA A O 1
ATOM 1984 N N . ASN A 1 250 ? 1.711 15.609 -9.056 1.00 85.94 250 ASN A N 1
ATOM 1985 C CA . ASN A 1 250 ? 1.395 16.976 -8.617 1.00 85.94 250 ASN A CA 1
ATOM 1986 C C . ASN A 1 250 ? 2.621 17.825 -8.249 1.00 85.94 250 ASN A C 1
ATOM 1988 O O . ASN A 1 250 ? 2.459 18.946 -7.768 1.00 85.94 250 ASN A O 1
ATOM 1992 N N . LYS A 1 251 ? 3.845 17.289 -8.366 1.00 85.50 251 LYS A N 1
ATOM 1993 C CA . LYS A 1 251 ? 5.107 17.902 -7.882 1.00 85.50 251 LYS A CA 1
ATOM 1994 C C . LYS A 1 251 ? 5.137 18.242 -6.390 1.00 85.50 251 LYS A C 1
ATOM 1996 O O . LYS A 1 251 ? 6.104 18.812 -5.893 1.00 85.50 251 LYS A O 1
ATOM 2001 N N . LYS A 1 252 ? 4.107 17.841 -5.646 1.00 87.19 252 LYS A N 1
ATOM 2002 C CA . LYS A 1 252 ? 3.964 18.033 -4.206 1.00 87.19 252 LYS A CA 1
ATOM 2003 C C . LYS A 1 252 ? 3.740 16.673 -3.568 1.00 87.19 252 LYS A C 1
ATOM 2005 O O . LYS A 1 252 ? 2.856 15.928 -3.978 1.00 87.19 252 LYS A O 1
ATOM 2010 N N . CYS A 1 253 ? 4.542 16.355 -2.558 1.00 88.69 253 CYS A N 1
ATOM 2011 C CA . CYS A 1 253 ? 4.332 15.179 -1.725 1.00 88.69 253 CYS A CA 1
ATOM 2012 C C . CYS A 1 253 ? 4.102 15.636 -0.277 1.00 88.69 253 CYS A C 1
ATOM 2014 O O . CYS A 1 253 ? 4.954 16.354 0.249 1.00 88.69 253 CYS A O 1
ATOM 2016 N N . PRO A 1 254 ? 3.025 15.198 0.402 1.00 87.38 254 PRO A N 1
ATOM 2017 C CA . PRO A 1 254 ? 2.756 15.519 1.806 1.00 87.38 254 PRO A CA 1
ATOM 2018 C C . PRO A 1 254 ? 3.879 15.068 2.751 1.00 87.38 254 PRO A C 1
ATOM 2020 O O . PRO A 1 254 ? 4.029 15.612 3.840 1.00 87.38 254 PRO A O 1
ATOM 2023 N N . ARG A 1 255 ? 4.693 14.083 2.344 1.00 83.75 255 ARG A N 1
ATOM 2024 C CA . ARG A 1 255 ? 5.860 13.623 3.114 1.00 83.75 255 ARG A CA 1
ATOM 2025 C C . ARG A 1 255 ? 7.105 14.495 2.911 1.00 83.75 255 ARG A C 1
ATOM 2027 O O . ARG A 1 255 ? 8.041 14.383 3.702 1.00 83.75 255 ARG A O 1
ATOM 2034 N N . GLY A 1 256 ? 7.134 15.335 1.873 1.00 84.25 256 GLY A N 1
ATOM 2035 C CA . GLY A 1 256 ? 8.286 16.168 1.523 1.00 84.25 256 GLY A CA 1
ATOM 2036 C C . GLY A 1 256 ? 9.586 15.360 1.456 1.00 84.25 256 GLY A C 1
ATOM 2037 O O . GLY A 1 256 ? 9.613 14.256 0.913 1.00 84.25 256 GLY A O 1
ATOM 2038 N N . ASN A 1 257 ? 10.645 15.870 2.082 1.00 80.06 257 ASN A N 1
ATOM 2039 C CA . ASN A 1 257 ? 11.967 15.230 2.109 1.00 80.06 257 ASN A CA 1
ATOM 2040 C C . ASN A 1 257 ? 12.020 13.930 2.933 1.00 80.06 257 ASN A C 1
ATOM 2042 O O . ASN A 1 257 ? 12.990 13.189 2.839 1.00 80.06 257 ASN A O 1
ATOM 2046 N N . ARG A 1 258 ? 10.975 13.612 3.713 1.00 80.88 258 ARG A N 1
ATOM 2047 C CA . ARG A 1 258 ? 10.863 12.346 4.467 1.00 80.88 258 ARG A CA 1
ATOM 2048 C C . ARG A 1 258 ? 10.235 11.217 3.645 1.00 80.88 258 ARG A C 1
ATOM 2050 O O . ARG A 1 258 ? 9.922 10.151 4.177 1.00 80.88 258 ARG A O 1
ATOM 2057 N N . CYS A 1 259 ? 9.985 11.442 2.358 1.00 84.12 259 CYS A N 1
ATOM 2058 C CA . CYS A 1 259 ? 9.490 10.401 1.473 1.00 84.12 259 CYS A CA 1
ATOM 2059 C C . CYS A 1 259 ? 10.594 9.383 1.162 1.00 84.12 259 CYS A C 1
ATOM 2061 O O . CYS A 1 259 ? 11.682 9.739 0.729 1.00 84.12 259 CYS A O 1
ATOM 2063 N N . PHE A 1 260 ? 10.293 8.094 1.320 1.00 78.62 260 PHE A N 1
ATOM 2064 C CA . PHE A 1 260 ? 11.213 7.000 0.988 1.00 78.62 260 PHE A CA 1
ATOM 2065 C C . PHE A 1 260 ? 11.343 6.753 -0.527 1.00 78.62 260 PHE A C 1
ATOM 2067 O O . PHE A 1 260 ? 12.167 5.942 -0.957 1.00 78.62 260 PHE A O 1
ATOM 2074 N N . LEU A 1 261 ? 10.501 7.386 -1.349 1.00 83.38 261 LEU A N 1
ATOM 2075 C CA . LEU A 1 261 ? 10.520 7.280 -2.810 1.00 83.38 261 LEU A CA 1
ATOM 2076 C C . LEU A 1 261 ? 11.229 8.480 -3.426 1.00 83.38 261 LEU A C 1
ATOM 2078 O O . LEU A 1 261 ? 11.183 9.580 -2.883 1.00 83.38 261 LEU A O 1
ATOM 2082 N N . ALA A 1 262 ? 11.849 8.280 -4.590 1.00 84.69 262 ALA A N 1
ATOM 2083 C CA . ALA A 1 262 ? 12.587 9.348 -5.246 1.00 84.69 262 ALA A CA 1
ATOM 2084 C C . ALA A 1 262 ? 11.645 10.483 -5.683 1.00 84.69 262 ALA A C 1
ATOM 2086 O O . ALA A 1 262 ? 10.645 10.246 -6.365 1.00 84.69 262 ALA A O 1
ATOM 2087 N N . HIS A 1 263 ? 11.999 11.718 -5.333 1.00 85.81 263 HIS A N 1
ATOM 2088 C CA . HIS A 1 263 ? 11.398 12.952 -5.847 1.00 85.81 263 HIS A CA 1
ATOM 2089 C C . HIS A 1 263 ? 12.292 13.517 -6.952 1.00 85.81 263 HIS A C 1
ATOM 2091 O O . HIS A 1 263 ? 12.898 14.572 -6.808 1.00 85.81 263 HIS A O 1
ATOM 2097 N N . ARG A 1 264 ? 12.473 12.752 -8.034 1.00 72.00 264 ARG A N 1
ATOM 2098 C CA . ARG A 1 264 ? 13.300 13.183 -9.165 1.00 72.00 264 ARG A CA 1
ATOM 2099 C C . ARG A 1 264 ? 12.419 13.713 -10.282 1.00 72.00 264 ARG A C 1
ATOM 2101 O O . ARG A 1 264 ? 11.591 12.979 -10.819 1.00 72.00 264 ARG A O 1
ATOM 2108 N N . ASP A 1 265 ? 12.681 14.940 -10.704 1.00 60.19 265 ASP A N 1
ATOM 2109 C CA . ASP A 1 265 ? 12.092 15.484 -11.917 1.00 60.19 265 ASP A CA 1
ATOM 2110 C C . ASP A 1 265 ? 12.783 14.916 -13.155 1.00 60.19 265 ASP A C 1
ATOM 2112 O O . ASP A 1 265 ? 13.925 15.247 -13.471 1.00 60.19 265 ASP A O 1
ATOM 2116 N N . GLN A 1 266 ? 12.070 14.073 -13.905 1.00 55.88 266 GLN A N 1
ATOM 2117 C CA . GLN A 1 266 ? 12.525 13.636 -15.230 1.00 55.88 266 GLN A CA 1
ATOM 2118 C C . GLN A 1 266 ? 12.675 14.825 -16.206 1.00 55.88 266 GLN A C 1
ATOM 2120 O O . GLN A 1 266 ? 13.493 14.760 -17.120 1.00 55.88 266 GLN A O 1
ATOM 2125 N N . ALA A 1 267 ? 11.949 15.929 -15.979 1.00 47.25 267 ALA A N 1
ATOM 2126 C CA . ALA A 1 267 ? 12.012 17.147 -16.789 1.00 47.25 267 ALA A CA 1
ATOM 2127 C C . ALA A 1 267 ? 13.258 18.014 -16.514 1.00 47.25 267 ALA A C 1
ATOM 2129 O O . ALA A 1 267 ? 13.830 18.567 -17.450 1.00 47.25 267 ALA A O 1
ATOM 2130 N N . ALA A 1 268 ? 13.734 18.093 -15.264 1.00 47.53 268 ALA A N 1
ATOM 2131 C CA . ALA A 1 268 ? 14.878 18.940 -14.899 1.00 47.53 268 ALA A CA 1
ATOM 2132 C C . ALA A 1 268 ? 16.201 18.462 -15.525 1.00 47.53 268 ALA A C 1
ATOM 2134 O O . ALA A 1 268 ? 17.100 19.257 -15.788 1.00 47.53 268 ALA A O 1
ATOM 2135 N N . LYS A 1 269 ? 16.302 17.164 -15.842 1.00 46.38 269 LYS A N 1
ATOM 2136 C CA . LYS A 1 269 ? 17.469 16.590 -16.522 1.00 46.38 269 LYS A CA 1
ATOM 2137 C C . LYS A 1 269 ? 17.641 17.062 -17.970 1.00 46.38 269 LYS A C 1
ATOM 2139 O O . LYS A 1 269 ? 18.767 17.040 -18.453 1.00 46.38 269 LYS A O 1
ATOM 2144 N N . ARG A 1 270 ? 16.567 17.500 -18.646 1.00 49.66 270 ARG A N 1
ATOM 2145 C CA . ARG A 1 270 ? 16.663 18.035 -20.017 1.00 49.66 270 ARG A CA 1
ATOM 2146 C C . ARG A 1 270 ? 17.462 19.343 -20.042 1.00 49.66 270 ARG A C 1
ATOM 2148 O O . ARG A 1 270 ? 18.413 19.452 -20.800 1.00 49.66 270 ARG A O 1
ATOM 2155 N N . LYS A 1 271 ? 17.198 20.249 -19.091 1.00 38.62 271 LYS A N 1
ATOM 2156 C CA . LYS A 1 271 ? 17.869 21.560 -19.015 1.00 38.62 271 LYS A CA 1
ATOM 2157 C C . LYS A 1 271 ? 19.349 21.509 -18.614 1.00 38.62 271 LYS A C 1
ATOM 2159 O O . LYS A 1 271 ? 20.076 22.448 -18.911 1.00 38.62 271 LYS A O 1
ATOM 2164 N N . HIS A 1 272 ? 19.797 20.460 -17.919 1.00 38.12 272 HIS A N 1
ATOM 2165 C CA . HIS A 1 272 ? 21.206 20.343 -17.520 1.00 38.12 272 HIS A CA 1
ATOM 2166 C C . HIS A 1 272 ? 22.073 19.663 -18.591 1.00 38.12 272 HIS A C 1
ATOM 2168 O O . HIS A 1 272 ? 23.236 20.012 -18.719 1.00 38.12 272 HIS A O 1
ATOM 2174 N N . CYS A 1 273 ? 21.504 18.756 -19.397 1.00 41.50 273 CYS A N 1
ATOM 2175 C CA . CYS A 1 273 ? 22.231 18.112 -20.498 1.00 41.50 273 CYS A CA 1
ATOM 2176 C C . CYS A 1 273 ? 22.363 19.018 -21.737 1.00 41.50 273 CYS A C 1
ATOM 2178 O O . CYS A 1 273 ? 23.336 18.897 -22.470 1.00 41.50 273 CYS A O 1
ATOM 2180 N N . GLU A 1 274 ? 21.412 19.932 -21.965 1.00 38.47 274 GLU A N 1
ATOM 2181 C CA . GLU A 1 274 ? 21.484 20.916 -23.061 1.00 38.47 274 GLU A CA 1
ATOM 2182 C C . GLU A 1 274 ? 22.497 22.039 -22.783 1.00 38.47 274 GLU A C 1
ATOM 2184 O O . GLU A 1 274 ? 23.044 22.611 -23.715 1.00 38.47 274 GLU A O 1
ATOM 2189 N N . LYS A 1 275 ? 22.801 22.333 -21.510 1.00 35.19 275 LYS A N 1
ATOM 2190 C CA . LYS A 1 275 ? 23.808 23.344 -21.133 1.00 35.19 275 LYS A CA 1
ATOM 2191 C C . LYS A 1 275 ? 25.245 22.817 -21.089 1.00 35.19 275 LYS A C 1
ATOM 2193 O O . LYS A 1 275 ? 26.161 23.620 -20.984 1.00 35.19 275 LYS A O 1
ATOM 2198 N N . SER A 1 276 ? 25.446 21.501 -21.152 1.00 36.72 276 SER A N 1
ATOM 2199 C CA . SER A 1 276 ? 26.777 20.876 -21.170 1.00 36.72 276 SER A CA 1
ATOM 2200 C C . SER A 1 276 ? 27.235 20.467 -22.574 1.00 36.72 276 SER A C 1
ATOM 2202 O O . SER A 1 276 ? 28.215 19.742 -22.700 1.00 36.72 276 SER A O 1
ATOM 2204 N N . ALA A 1 277 ? 26.517 20.882 -23.620 1.00 40.28 277 ALA A N 1
ATOM 2205 C CA . ALA A 1 277 ? 26.917 20.700 -25.009 1.00 40.28 277 ALA A CA 1
ATOM 2206 C C . ALA A 1 277 ? 27.259 22.070 -25.615 1.00 40.28 277 ALA A C 1
ATOM 2208 O O . ALA A 1 277 ? 26.451 22.663 -26.325 1.00 40.28 277 ALA A O 1
ATOM 2209 N N . SER A 1 278 ? 28.443 22.593 -25.291 1.00 34.25 278 SER A N 1
ATOM 2210 C CA . SER A 1 278 ? 29.092 23.648 -26.078 1.00 34.25 278 SER A CA 1
ATOM 2211 C C . SER A 1 278 ? 29.978 23.001 -27.156 1.00 34.25 278 SER A C 1
ATOM 2213 O O . SER A 1 278 ? 30.691 22.050 -26.829 1.00 34.25 278 SER A O 1
ATOM 2215 N N . PRO A 1 279 ? 29.954 23.470 -28.417 1.00 43.16 279 PRO A N 1
ATOM 2216 C CA . PRO A 1 279 ? 30.725 22.880 -29.508 1.00 43.16 279 PRO A CA 1
ATOM 2217 C C . PRO A 1 279 ? 32.062 23.609 -29.719 1.00 43.16 279 PRO A C 1
ATOM 2219 O O . PRO A 1 279 ? 32.074 24.642 -30.372 1.00 43.16 279 PRO A O 1
ATOM 2222 N N . VAL A 1 280 ? 33.154 23.082 -29.160 1.00 34.75 280 VAL A N 1
ATOM 2223 C CA . VAL A 1 280 ? 34.584 23.320 -29.505 1.00 34.75 280 VAL A CA 1
ATOM 2224 C C . VAL A 1 280 ? 35.385 22.392 -28.569 1.00 34.75 280 VAL A C 1
ATOM 2226 O O . VAL A 1 280 ? 35.074 22.353 -27.383 1.00 34.75 280 VAL A O 1
ATOM 2229 N N . ASP A 1 281 ? 36.313 21.517 -28.955 1.00 29.08 281 ASP A N 1
ATOM 2230 C CA . ASP A 1 281 ? 37.162 21.398 -30.138 1.00 29.08 281 ASP A CA 1
ATOM 2231 C C . ASP A 1 281 ? 37.360 19.917 -30.520 1.00 29.08 281 ASP A C 1
ATOM 2233 O O . ASP A 1 281 ? 37.454 19.034 -29.660 1.00 29.08 281 ASP A O 1
ATOM 2237 N N . LEU A 1 282 ? 37.455 19.653 -31.827 1.00 40.09 282 LEU A N 1
ATOM 2238 C CA . LEU A 1 282 ? 38.189 18.501 -32.345 1.00 40.09 282 LEU A CA 1
ATOM 2239 C C . LEU A 1 282 ? 39.677 18.740 -32.057 1.00 40.09 282 LEU A C 1
ATOM 2241 O O . LEU A 1 282 ? 40.225 19.681 -32.605 1.00 40.09 282 LEU A O 1
ATOM 2245 N N . GLU A 1 283 ? 40.335 17.872 -31.289 1.00 31.48 283 GLU A N 1
ATOM 2246 C CA . GLU A 1 283 ? 41.530 17.163 -31.766 1.00 31.48 283 GLU A CA 1
ATOM 2247 C C . GLU A 1 283 ? 42.068 16.148 -30.750 1.00 31.48 283 GLU A C 1
ATOM 2249 O O . GLU A 1 283 ? 42.145 16.392 -29.550 1.00 31.48 283 GLU A O 1
ATOM 2254 N N . GLN A 1 284 ? 42.459 14.998 -31.305 1.00 40.72 284 GLN A N 1
ATOM 2255 C CA . GLN A 1 284 ? 43.495 14.084 -30.827 1.00 40.72 284 GLN A CA 1
ATOM 2256 C C . GLN A 1 284 ? 43.384 13.550 -29.389 1.00 40.72 284 GLN A C 1
ATOM 2258 O O . GLN A 1 284 ? 43.877 14.141 -28.431 1.00 40.72 284 GLN A O 1
ATOM 2263 N N . ARG A 1 285 ? 42.933 12.293 -29.264 1.00 30.14 285 ARG A N 1
ATOM 2264 C CA . ARG A 1 285 ? 43.660 11.321 -28.432 1.00 30.14 285 ARG A CA 1
ATOM 2265 C C . ARG A 1 285 ? 43.393 9.880 -28.848 1.00 30.14 285 ARG A C 1
ATOM 2267 O O . ARG A 1 285 ? 42.269 9.456 -29.090 1.00 30.14 285 ARG A O 1
ATOM 2274 N N . SER A 1 286 ? 44.514 9.195 -28.965 1.00 33.31 286 SER A N 1
ATOM 2275 C CA . SER A 1 286 ? 44.804 7.900 -29.549 1.00 33.31 286 SER A CA 1
ATOM 2276 C C . SER A 1 286 ? 44.138 6.726 -28.828 1.00 33.31 286 SER A C 1
ATOM 2278 O O . SER A 1 286 ? 43.944 6.726 -27.614 1.00 33.31 286 SER A O 1
ATOM 2280 N N . VAL A 1 287 ? 43.835 5.704 -29.624 1.00 36.28 287 VAL A N 1
ATOM 2281 C CA . VAL A 1 287 ? 43.350 4.377 -29.229 1.00 36.28 287 VAL A CA 1
ATOM 2282 C C . VAL A 1 287 ? 44.460 3.606 -28.499 1.00 36.28 287 VAL A C 1
ATOM 2284 O O . VAL A 1 287 ? 45.557 3.512 -29.049 1.00 36.28 287 VAL A O 1
ATOM 2287 N N . PRO A 1 288 ? 44.207 2.976 -27.336 1.00 34.59 288 PRO A N 1
ATOM 2288 C CA . PRO A 1 288 ? 45.050 1.891 -26.852 1.00 34.59 288 PRO A CA 1
ATOM 2289 C C . PRO A 1 288 ? 44.511 0.555 -27.369 1.00 34.59 288 PRO A C 1
ATOM 2291 O O . PRO A 1 288 ? 43.404 0.125 -27.036 1.00 34.59 288 PRO A O 1
ATOM 2294 N N . GLN A 1 289 ? 45.326 -0.074 -28.204 1.00 32.22 289 GLN A N 1
ATOM 2295 C CA . GLN A 1 289 ? 45.234 -1.461 -28.635 1.00 32.22 289 GLN A CA 1
ATOM 2296 C C . GLN A 1 289 ? 45.560 -2.370 -27.441 1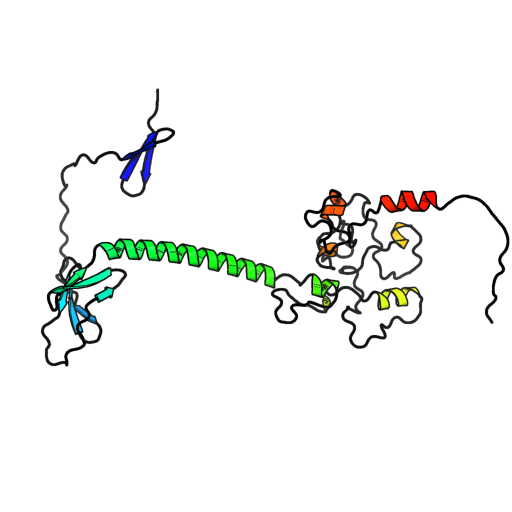.00 32.22 289 GLN A C 1
ATOM 2298 O O . GLN A 1 289 ? 46.613 -2.219 -26.828 1.00 32.22 289 GLN A O 1
ATOM 2303 N N . TRP A 1 290 ? 44.657 -3.290 -27.097 1.00 33.44 290 TRP A N 1
ATOM 2304 C CA . TRP A 1 290 ? 44.907 -4.319 -26.086 1.00 33.44 290 TRP A CA 1
ATOM 2305 C C . TRP A 1 290 ? 45.351 -5.607 -26.792 1.00 33.44 290 TRP A C 1
ATOM 2307 O O . TRP A 1 290 ? 44.554 -6.213 -27.512 1.00 33.44 290 TRP A O 1
ATOM 2317 N N . GLN A 1 291 ? 46.624 -5.968 -26.611 1.00 34.50 291 GLN A N 1
ATOM 2318 C CA . GLN A 1 291 ? 47.113 -7.352 -26.644 1.00 34.50 291 GLN A CA 1
ATOM 2319 C C . GLN A 1 291 ? 47.058 -7.913 -25.224 1.00 34.50 291 GLN A C 1
ATOM 2321 O O . GLN A 1 291 ? 47.318 -7.125 -24.284 1.00 34.50 291 GLN A O 1
#

pLDDT: mean 73.25, std 17.6, range [29.08, 94.56]